Protein AF-A0A7S3MM94-F1 (afdb_monomer_lite)

InterPro domains:
  IPR012999 Pyridine nucleotide-disulphide oxidoreductase, class I, active site [PS00076] (136-146)
  IPR023753 FAD/NAD(P)-binding domain [PF07992] (102-317)
  IPR036188 FAD/NAD(P)-binding domain superfamily [G3DSA:3.50.50.60] (99-318)
  IPR036188 FAD/NAD(P)-binding domain superfamily [SSF51905] (101-317)

Organism: NCBI:txid182087

Sequence (318 aa):
MVEERKNSAEELAEAYLCEKDGRDHGHTEPGTSWTSLLAELGPKGGIDGKDLAAEIGDRSGLVTNNEPEHLPSVMFDEHNCELFDNVHPMQWVDPANDQGKYDMLVIGGGAGGLVTAAGSVGVGARVAIIERNFLGGDCLNNGCVPSKAFLKCANVVNAARTADQYGIEIEGEIKVNFKTIMERMRKIRAQISENDSAKRFSTTLGIDVFMGNAKFSARNTVEVNGKTLTFNKACIATGGRPNVPELEGINTVPYHTSDNIWNLVTQPKKIAVIGSGPIGAELGQAFQRLGTEVTFVCRGPNFLPREDRDAAELLTEQ

Foldseek 3Di:
DDDPPPPAVLVVVVCLQVPPPPDPPDDPDPDDALLVVCVVCDVVNPQALDQVCVVNDQVCPVDDPWADSDPQRDGRHNLSSLLCCFWPTSDDDFDDQPPAAWAEEEEAQAPVRVCVQLVCLVVPTAYAYEHADTHNPCCLQQDVQLLVLLLVVLVVLLCVVCVVVVVDDDPDDDADDVLVSLVSSSNRSSVCSNVRGPCCVCVVSVYRYHHTDWDDPDPQWIDGPNDIHGYNYYDYPHDDDDDDDPDPCPVVDDDDDSRNPSSDNDQAQEDEQEELAPVSVSVQSSSVSNNHHYHYDYDDQWHNVVDDPVVRVVSSVD

Secondary structure (DSSP, 8-state):
--------HHHHHHHHHHTTSS-------TT--HHHHHHHHHHHHT-TTEEHHHHH---TT---TTS-SS----EESHHHHHHHHHHS-TT--PPPS-S--EEEEEE--BHHHHHHHHHHHHTT--EEEEESS-TBHHHHHTSHHHHHHHHHHHHHHHHHHT-GGGT----S-----HHHHHHHHHHHHHHHHGGG-HHIIIIIT--EEEES--EEEETTEEEETTEEEEEEEEEE-----------TTGGGS----TTTGGG--S--SEEEEE--SHHHHHHHHHHHHHT-EEEEE-SSSSSSTTS-HHHHHHHHT-

pLDDT: mean 82.12, std 21.6, range [25.11, 98.81]

Radius of gyration: 22.41 Å; chains: 1; bounding box: 55×65×67 Å

Structure (mmCIF, N/CA/C/O backbone):
data_AF-A0A7S3MM94-F1
#
_entry.id   AF-A0A7S3MM94-F1
#
loop_
_atom_site.group_PDB
_atom_site.id
_atom_site.type_symbol
_atom_site.label_atom_id
_atom_site.label_alt_id
_atom_site.label_comp_id
_atom_site.label_asym_id
_atom_site.label_entity_id
_atom_site.label_seq_id
_atom_site.pdbx_PDB_ins_code
_atom_site.Cartn_x
_atom_site.Cartn_y
_atom_site.Cartn_z
_atom_site.occupancy
_atom_site.B_iso_or_equiv
_atom_site.auth_seq_id
_atom_site.auth_comp_id
_atom_site.auth_asym_id
_atom_site.auth_atom_id
_atom_site.pdbx_PDB_model_num
ATOM 1 N N . MET A 1 1 ? 8.041 47.567 9.289 1.00 32.47 1 MET A N 1
ATOM 2 C CA . MET A 1 1 ? 7.474 46.554 8.382 1.00 32.47 1 MET A CA 1
ATOM 3 C C . MET A 1 1 ? 8.542 45.500 8.221 1.00 32.47 1 MET A C 1
ATOM 5 O O . MET A 1 1 ? 9.508 45.733 7.512 1.00 32.47 1 MET A O 1
ATOM 9 N N . VAL A 1 2 ? 8.463 44.456 9.041 1.00 25.11 2 VAL A N 1
ATOM 10 C CA . VAL A 1 2 ? 9.364 43.309 8.946 1.00 25.11 2 VAL A CA 1
ATOM 11 C C . VAL A 1 2 ? 8.762 42.424 7.872 1.00 25.11 2 VAL A C 1
ATOM 13 O O . VAL A 1 2 ? 7.618 42.001 7.991 1.00 25.11 2 VAL A O 1
ATOM 16 N N . GLU A 1 3 ? 9.501 42.269 6.789 1.00 27.64 3 GLU A N 1
ATOM 17 C CA . GLU A 1 3 ? 9.204 41.354 5.699 1.00 27.64 3 GLU A CA 1
ATOM 18 C C . GLU A 1 3 ? 9.306 39.937 6.281 1.00 27.64 3 GLU A C 1
ATOM 20 O O . GLU A 1 3 ? 10.395 39.479 6.638 1.00 27.64 3 GLU A O 1
ATOM 25 N N . GLU A 1 4 ? 8.159 39.290 6.505 1.00 31.92 4 GLU A N 1
ATOM 26 C CA . GLU A 1 4 ? 8.100 37.881 6.887 1.00 31.92 4 GLU A CA 1
ATOM 27 C C . GLU A 1 4 ? 8.716 37.071 5.747 1.00 31.92 4 GLU A C 1
ATOM 29 O O . GLU A 1 4 ? 8.105 36.865 4.699 1.00 31.92 4 GLU A O 1
ATOM 34 N N . ARG A 1 5 ? 9.967 36.643 5.938 1.00 33.16 5 ARG A N 1
ATOM 35 C CA . ARG A 1 5 ? 10.573 35.613 5.100 1.00 33.16 5 ARG A CA 1
ATOM 36 C C . ARG A 1 5 ? 9.725 34.356 5.248 1.00 33.16 5 ARG A C 1
ATOM 38 O O . ARG A 1 5 ? 9.786 33.696 6.285 1.00 33.16 5 ARG A O 1
ATOM 45 N N . LYS A 1 6 ? 8.951 34.039 4.211 1.00 35.47 6 LYS A N 1
ATOM 46 C CA . LYS A 1 6 ? 8.492 32.676 3.981 1.00 35.47 6 LYS A CA 1
ATOM 47 C C . LYS A 1 6 ? 9.735 31.793 3.897 1.00 35.47 6 LYS A C 1
ATOM 49 O O . LYS A 1 6 ? 10.665 32.064 3.149 1.00 35.47 6 LYS A O 1
ATOM 54 N N . ASN A 1 7 ? 9.784 30.868 4.835 1.00 39.09 7 ASN A N 1
ATOM 55 C CA . ASN A 1 7 ? 10.787 29.828 5.014 1.00 39.09 7 ASN A CA 1
ATOM 56 C C . ASN A 1 7 ? 10.001 28.555 5.393 1.00 39.09 7 ASN A C 1
ATOM 58 O O . ASN A 1 7 ? 10.407 27.796 6.274 1.00 39.09 7 ASN A O 1
ATOM 62 N N . SER A 1 8 ? 8.775 28.420 4.865 1.00 47.97 8 SER A N 1
ATOM 63 C CA . SER A 1 8 ? 7.857 27.367 5.276 1.00 47.97 8 SER A CA 1
ATOM 64 C C . SER A 1 8 ? 8.260 26.082 4.576 1.00 47.97 8 SER A C 1
ATOM 66 O O . SER A 1 8 ? 8.604 26.066 3.399 1.00 47.97 8 SER A O 1
ATOM 68 N N . ALA A 1 9 ? 8.214 24.980 5.313 1.00 41.38 9 ALA A N 1
ATOM 69 C CA . ALA A 1 9 ? 8.436 23.649 4.772 1.00 41.38 9 ALA A CA 1
ATOM 70 C C . ALA A 1 9 ? 7.491 23.309 3.598 1.00 41.38 9 ALA A C 1
ATOM 72 O O . ALA A 1 9 ? 7.790 22.405 2.830 1.00 41.38 9 ALA A O 1
ATOM 73 N N . GLU A 1 10 ? 6.405 24.070 3.427 1.00 40.81 10 GLU A N 1
ATOM 74 C CA . GLU A 1 10 ? 5.550 24.083 2.238 1.00 40.81 10 GLU A CA 1
ATOM 75 C C . GLU A 1 10 ? 6.313 24.494 0.975 1.00 40.81 10 GLU A C 1
ATOM 77 O O . GLU A 1 10 ? 6.154 23.819 -0.022 1.00 40.81 10 GLU A O 1
ATOM 82 N N . GLU A 1 11 ? 7.184 25.511 0.994 1.00 45.72 11 GLU A N 1
ATOM 83 C CA . GLU A 1 11 ? 7.968 25.911 -0.190 1.00 45.72 11 GLU A CA 1
ATOM 84 C C . GLU A 1 11 ? 9.034 24.866 -0.553 1.00 45.72 11 GLU A C 1
ATOM 86 O O . GLU A 1 11 ? 9.347 24.704 -1.726 1.00 45.72 11 GLU A O 1
ATOM 91 N N . LEU A 1 12 ? 9.572 24.125 0.424 1.00 46.56 12 LEU A N 1
ATOM 92 C CA . LEU A 1 12 ? 10.537 23.040 0.183 1.00 46.56 12 LEU A CA 1
ATOM 93 C C . LEU A 1 12 ? 9.852 21.734 -0.238 1.00 46.56 12 LEU A C 1
ATOM 95 O O . LEU A 1 12 ? 10.357 21.049 -1.122 1.00 46.56 12 LEU A O 1
ATOM 99 N N . ALA A 1 13 ? 8.690 21.412 0.338 1.00 45.53 13 ALA A N 1
ATOM 100 C CA . ALA A 1 13 ? 7.839 20.325 -0.135 1.00 45.53 13 ALA A CA 1
ATOM 101 C C . ALA A 1 13 ? 7.282 20.641 -1.533 1.00 45.53 13 ALA A C 1
ATOM 103 O O . ALA A 1 13 ? 7.301 19.782 -2.403 1.00 45.53 13 ALA A O 1
ATOM 104 N N . GLU A 1 14 ? 6.863 21.881 -1.796 1.00 44.44 14 GLU A N 1
ATOM 105 C CA . GLU A 1 14 ? 6.450 22.345 -3.122 1.00 44.44 14 GLU A CA 1
ATOM 106 C C . GLU A 1 14 ? 7.610 22.365 -4.111 1.00 44.44 14 GLU A C 1
ATOM 108 O O . GLU A 1 14 ? 7.416 21.915 -5.228 1.00 44.44 14 GLU A O 1
ATOM 113 N N . ALA A 1 15 ? 8.805 22.840 -3.744 1.00 42.81 15 ALA A N 1
ATOM 114 C CA . ALA A 1 15 ? 9.975 22.807 -4.624 1.00 42.81 15 ALA A CA 1
ATOM 115 C C . ALA A 1 15 ? 10.372 21.366 -4.972 1.00 42.81 15 ALA A C 1
ATOM 117 O O . ALA A 1 15 ? 10.616 21.070 -6.137 1.00 42.81 15 ALA A O 1
ATOM 118 N N . TYR A 1 16 ? 10.329 20.456 -3.995 1.00 45.91 16 TYR A N 1
ATOM 119 C CA . TYR A 1 16 ? 10.560 19.027 -4.206 1.00 45.91 16 TYR A CA 1
ATOM 120 C C . TYR A 1 16 ? 9.517 18.384 -5.144 1.00 45.91 16 TYR A C 1
ATOM 122 O O . TYR A 1 16 ? 9.858 17.513 -5.938 1.00 45.91 16 TYR A O 1
ATOM 130 N N . LEU A 1 17 ? 8.260 18.835 -5.093 1.00 42.31 17 LEU A N 1
ATOM 131 C CA . LEU A 1 17 ? 7.164 18.339 -5.939 1.00 42.31 17 LEU A CA 1
ATOM 132 C C . LEU A 1 17 ? 7.028 19.090 -7.284 1.00 42.31 17 LEU A C 1
ATOM 134 O O . LEU A 1 17 ? 6.403 18.597 -8.210 1.00 42.31 17 LEU A O 1
ATOM 138 N N . CYS A 1 18 ? 7.611 20.282 -7.438 1.00 36.22 18 CYS A N 1
ATOM 139 C CA . CYS A 1 18 ? 7.539 21.089 -8.668 1.00 36.22 18 CYS A CA 1
ATOM 140 C C . CYS A 1 18 ? 8.827 21.080 -9.507 1.00 36.22 18 CYS A C 1
ATOM 142 O O . CYS A 1 18 ? 8.840 21.673 -10.591 1.00 36.22 18 CYS A O 1
ATOM 144 N N . GLU A 1 19 ? 9.921 20.457 -9.065 1.00 38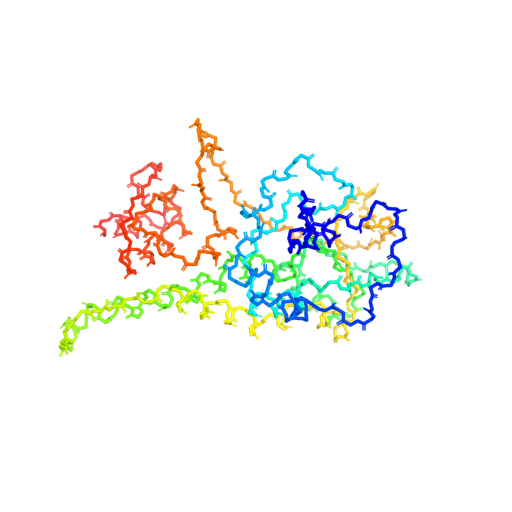.28 19 GLU A N 1
ATOM 145 C CA . GLU A 1 19 ? 11.196 20.473 -9.793 1.00 38.28 19 GLU A CA 1
ATOM 146 C C . GLU A 1 19 ? 11.193 19.577 -11.046 1.00 38.28 19 GLU A C 1
ATOM 148 O O . GLU A 1 19 ? 11.876 18.563 -11.117 1.00 38.28 19 GLU A O 1
ATOM 153 N N . LYS A 1 20 ? 10.478 20.011 -12.094 1.00 41.06 20 LYS A N 1
ATOM 154 C CA . LYS A 1 20 ? 10.903 19.905 -13.506 1.00 41.06 20 LYS A CA 1
ATOM 155 C C . LYS A 1 20 ? 10.315 21.007 -14.394 1.00 41.06 20 LYS A C 1
ATOM 157 O O . LYS A 1 20 ? 9.992 20.765 -15.552 1.00 41.06 20 LYS A O 1
ATOM 162 N N . ASP A 1 21 ? 10.303 22.248 -13.914 1.00 33.97 21 ASP A N 1
ATOM 163 C CA . ASP A 1 21 ? 10.112 23.427 -14.772 1.00 33.97 21 ASP A CA 1
ATOM 164 C C . ASP A 1 21 ? 11.446 24.148 -15.040 1.00 33.97 21 ASP A C 1
ATOM 166 O O . ASP A 1 21 ? 11.640 25.319 -14.723 1.00 33.97 21 ASP A O 1
ATOM 170 N N . GLY A 1 22 ? 12.400 23.407 -15.620 1.00 36.16 22 GLY A N 1
ATOM 171 C CA . GLY A 1 22 ? 13.493 23.940 -16.449 1.00 36.16 22 GLY A CA 1
ATOM 172 C C . GLY A 1 22 ? 14.383 25.056 -15.882 1.00 36.16 22 GLY A C 1
ATOM 173 O O . GLY A 1 22 ? 15.076 25.707 -16.664 1.00 36.16 22 GLY A O 1
ATOM 174 N N . ARG A 1 23 ? 14.394 25.303 -14.570 1.00 30.91 23 ARG A N 1
ATOM 175 C CA . ARG A 1 23 ? 15.285 26.272 -13.927 1.00 30.91 23 ARG A CA 1
ATOM 176 C C . ARG A 1 23 ? 16.287 25.538 -13.053 1.00 30.91 23 ARG A C 1
ATOM 178 O O . ARG A 1 23 ? 15.945 24.992 -12.016 1.00 30.91 23 ARG A O 1
ATOM 185 N N . ASP A 1 24 ? 17.523 25.542 -13.536 1.00 36.19 24 ASP A N 1
ATOM 186 C CA . ASP A 1 24 ? 18.725 25.147 -12.813 1.00 36.19 24 ASP A CA 1
ATOM 187 C C . ASP A 1 24 ? 18.894 26.066 -11.592 1.00 36.19 24 ASP A C 1
ATOM 189 O O . ASP A 1 24 ? 19.352 27.210 -11.695 1.00 36.19 24 ASP A O 1
ATOM 193 N N . HIS A 1 25 ? 18.438 25.588 -10.438 1.00 32.94 25 HIS A N 1
ATOM 194 C CA . HIS A 1 25 ? 18.833 26.109 -9.141 1.00 32.94 25 HIS A CA 1
ATOM 195 C C . HIS A 1 25 ? 19.852 25.127 -8.577 1.00 32.94 25 HIS A C 1
ATOM 197 O O . HIS A 1 25 ? 19.539 23.989 -8.249 1.00 32.94 25 HIS A O 1
ATOM 203 N N . GLY A 1 26 ? 21.112 25.560 -8.599 1.00 30.66 26 GLY A N 1
ATOM 204 C CA . GLY A 1 26 ? 22.257 24.681 -8.458 1.00 30.66 26 GLY A CA 1
ATOM 205 C C . GLY A 1 26 ? 22.249 23.833 -7.188 1.00 30.66 26 GLY A C 1
ATOM 206 O O . GLY A 1 26 ? 21.946 24.308 -6.100 1.00 30.66 26 GLY A O 1
ATOM 207 N N . HIS A 1 27 ? 22.707 22.598 -7.371 1.00 32.56 27 HIS A N 1
ATOM 208 C CA . HIS A 1 27 ? 23.249 21.712 -6.345 1.00 32.56 27 HIS A CA 1
ATOM 209 C C . HIS A 1 27 ? 22.332 21.426 -5.144 1.00 32.56 27 HIS A C 1
ATOM 211 O O . HIS A 1 27 ? 22.608 21.855 -4.026 1.00 32.56 27 HIS A O 1
ATOM 217 N N . THR A 1 28 ? 21.337 20.554 -5.326 1.00 37.09 28 THR A N 1
ATOM 218 C CA . THR A 1 28 ? 20.964 19.636 -4.239 1.00 37.09 28 THR A CA 1
ATOM 219 C C . THR A 1 28 ? 22.147 18.693 -4.003 1.00 37.09 28 THR A C 1
ATOM 221 O O . THR A 1 28 ? 22.576 17.993 -4.927 1.00 37.09 28 THR A O 1
ATOM 224 N N . GLU A 1 29 ? 22.738 18.727 -2.809 1.00 36.41 29 GLU A N 1
ATOM 225 C CA . GLU A 1 29 ? 23.906 17.910 -2.470 1.00 36.41 29 GLU A CA 1
ATOM 226 C C . GLU A 1 29 ? 23.643 16.401 -2.694 1.00 36.41 29 GLU A C 1
ATOM 228 O O . GLU A 1 29 ? 22.513 15.925 -2.535 1.00 36.41 29 GLU A O 1
ATOM 233 N N . PRO A 1 30 ? 24.666 15.607 -3.061 1.00 33.34 30 PRO A N 1
ATOM 234 C CA . PRO A 1 30 ? 24.536 14.155 -3.145 1.00 33.34 30 PRO A CA 1
ATOM 235 C C . PRO A 1 30 ? 24.253 13.575 -1.750 1.00 33.34 30 PRO A C 1
ATOM 237 O O . PRO A 1 30 ? 25.123 13.637 -0.882 1.00 33.34 30 PRO A O 1
ATOM 240 N N . GLY A 1 31 ? 23.067 12.990 -1.533 1.00 48.25 31 GLY A N 1
ATOM 241 C CA . GLY A 1 31 ? 22.730 12.315 -0.270 1.00 48.25 31 GLY A CA 1
ATOM 242 C C . GLY A 1 31 ? 21.355 12.594 0.346 1.00 48.25 31 GLY A C 1
ATOM 243 O O . GLY A 1 31 ? 21.132 12.145 1.468 1.00 48.25 31 GLY A O 1
ATOM 244 N N . THR A 1 32 ? 20.433 13.288 -0.329 1.00 68.56 32 THR A N 1
ATOM 245 C CA . THR A 1 32 ? 19.096 13.539 0.233 1.00 68.56 32 THR A CA 1
ATOM 246 C C . THR A 1 32 ? 18.169 12.326 0.083 1.00 68.56 32 THR A C 1
ATOM 248 O O . THR A 1 32 ? 17.811 11.917 -1.021 1.00 68.56 32 THR A O 1
ATOM 251 N N . SER A 1 33 ? 17.802 11.729 1.216 1.00 77.94 33 SER A N 1
ATOM 252 C CA . SER A 1 33 ? 16.753 10.718 1.364 1.00 77.94 33 SER A CA 1
ATOM 253 C C . SER A 1 33 ? 15.529 11.356 2.032 1.00 77.94 33 SER A C 1
ATOM 255 O O . SER A 1 33 ? 15.627 12.427 2.634 1.00 77.94 33 SER A O 1
ATOM 257 N N . TRP A 1 34 ? 14.369 10.707 1.981 1.00 80.25 34 TRP A N 1
ATOM 258 C CA . TRP A 1 34 ? 13.183 11.151 2.712 1.00 80.25 34 TRP A CA 1
ATOM 259 C C . TRP A 1 34 ? 13.468 11.263 4.211 1.00 80.25 34 TRP A C 1
ATOM 261 O O . TRP A 1 34 ? 13.083 12.238 4.855 1.00 80.25 34 TRP A O 1
ATOM 271 N N . THR A 1 35 ? 14.207 10.296 4.757 1.00 79.31 35 THR A N 1
ATOM 272 C CA . THR A 1 35 ? 14.633 10.299 6.161 1.00 79.31 35 THR A CA 1
ATOM 273 C C . THR A 1 35 ? 15.574 11.464 6.473 1.00 79.31 35 THR A C 1
ATOM 275 O O . THR A 1 35 ? 15.426 12.101 7.518 1.00 79.31 35 THR A O 1
ATOM 278 N N . SER A 1 36 ? 16.525 11.785 5.584 1.00 76.75 36 SER A N 1
ATOM 279 C CA . SER A 1 36 ? 17.408 12.938 5.799 1.00 76.75 36 SER A CA 1
ATOM 280 C C . SER A 1 36 ? 16.644 14.260 5.693 1.00 76.75 36 SER A C 1
ATOM 282 O O . SER A 1 36 ? 16.867 15.145 6.515 1.00 76.75 36 SER A O 1
ATOM 284 N N . LEU A 1 37 ? 15.683 14.368 4.766 1.00 72.38 37 LEU A N 1
ATOM 285 C CA . LEU A 1 37 ? 14.813 15.538 4.641 1.00 72.38 37 LEU A CA 1
ATOM 286 C C . LEU A 1 37 ? 13.979 15.754 5.912 1.00 72.38 37 LEU A C 1
ATOM 288 O O . LEU A 1 37 ? 13.909 16.871 6.425 1.00 72.38 37 LEU A O 1
ATOM 292 N N . LEU A 1 38 ? 13.379 14.693 6.466 1.00 73.06 38 LEU A N 1
ATOM 293 C CA . LEU A 1 38 ? 12.666 14.776 7.743 1.00 73.06 38 LEU A CA 1
ATOM 294 C C . LEU A 1 38 ? 13.583 15.233 8.878 1.00 73.06 38 LEU A C 1
ATOM 296 O O . LEU A 1 38 ? 13.169 16.057 9.691 1.00 73.06 38 LEU A O 1
ATOM 300 N N . ALA A 1 39 ? 14.819 14.735 8.937 1.00 74.50 39 ALA A N 1
ATOM 301 C CA . ALA A 1 39 ? 15.778 15.134 9.963 1.00 74.50 39 ALA A CA 1
ATOM 302 C C . ALA A 1 39 ? 16.181 16.618 9.853 1.00 74.50 39 ALA A C 1
ATOM 304 O O . ALA A 1 39 ? 16.324 17.289 10.878 1.00 74.50 39 ALA A O 1
ATOM 305 N N . GLU A 1 40 ? 16.335 17.136 8.632 1.00 69.31 40 GLU A N 1
ATOM 306 C CA . GLU A 1 40 ? 16.652 18.544 8.366 1.00 69.31 40 GLU A CA 1
ATOM 307 C C . GLU A 1 40 ? 15.491 19.478 8.710 1.00 69.31 40 GLU A C 1
ATOM 309 O O . GLU A 1 40 ? 15.677 20.494 9.388 1.00 69.31 40 GLU A O 1
ATOM 314 N N . LEU A 1 41 ? 14.284 19.124 8.267 1.00 63.94 41 LEU A N 1
ATOM 315 C CA . LEU A 1 41 ? 13.091 19.933 8.486 1.00 63.94 41 LEU A CA 1
ATOM 316 C C . LEU A 1 41 ? 12.640 19.854 9.950 1.00 63.94 41 LEU A C 1
ATOM 318 O O . LEU A 1 41 ? 12.315 20.881 10.550 1.00 63.94 41 LEU A O 1
ATOM 322 N N . GLY A 1 42 ? 12.716 18.670 10.560 1.00 56.00 42 GLY A N 1
ATOM 323 C CA . GLY A 1 42 ? 12.529 18.411 11.986 1.00 56.00 42 GLY A CA 1
ATOM 324 C C . GLY A 1 42 ? 11.314 19.104 12.633 1.00 56.00 42 GLY A C 1
ATOM 325 O O . GLY A 1 42 ? 10.370 19.539 11.966 1.00 56.00 42 GLY A O 1
ATOM 326 N N . PRO A 1 43 ? 11.340 19.297 13.967 1.00 51.56 43 PRO A N 1
ATOM 327 C CA . PRO A 1 43 ? 10.336 20.094 14.679 1.00 51.56 43 PRO A CA 1
ATOM 328 C C . PRO A 1 43 ? 10.367 21.583 14.305 1.00 51.56 43 PRO A C 1
ATOM 330 O O . PRO A 1 43 ? 9.398 22.297 14.542 1.00 51.56 43 PRO A O 1
ATOM 333 N N . LYS A 1 44 ? 11.488 22.071 13.749 1.00 43.53 44 LYS A N 1
ATOM 334 C CA . LYS A 1 44 ? 11.701 23.487 13.406 1.00 43.53 44 LYS A CA 1
ATOM 335 C C . LYS A 1 44 ? 10.882 23.926 12.190 1.00 43.53 44 LYS A C 1
ATOM 337 O O . LYS A 1 44 ? 10.430 25.064 12.166 1.00 43.53 44 LYS A O 1
ATOM 342 N N . GLY A 1 45 ? 10.681 23.033 11.223 1.00 50.31 45 GLY A N 1
ATOM 343 C CA . GLY A 1 45 ? 9.765 23.207 10.094 1.00 50.31 45 GLY A CA 1
ATOM 344 C C . GLY A 1 45 ? 8.330 22.786 10.415 1.00 50.31 45 GLY A C 1
ATOM 345 O O . GLY A 1 45 ? 7.416 23.097 9.659 1.00 50.31 45 GLY A O 1
ATOM 346 N N . GLY A 1 46 ? 8.124 22.100 11.546 1.00 58.81 46 GLY A N 1
ATOM 347 C CA . GLY A 1 46 ? 6.808 21.715 12.046 1.00 58.81 46 GLY A CA 1
ATOM 348 C C . GLY A 1 46 ? 6.094 20.661 11.205 1.00 58.81 46 GLY A C 1
ATOM 349 O O . GLY A 1 46 ? 4.880 20.584 11.305 1.00 58.81 46 GLY A O 1
ATOM 350 N N . ILE A 1 47 ? 6.796 19.882 10.375 1.00 59.62 47 ILE A N 1
ATOM 351 C CA . ILE A 1 47 ? 6.169 18.930 9.437 1.00 59.62 47 ILE A CA 1
ATOM 352 C C . ILE A 1 47 ? 6.037 17.495 9.943 1.00 59.62 47 ILE A C 1
ATOM 354 O O . ILE A 1 47 ? 5.286 16.715 9.365 1.00 59.62 47 ILE A O 1
ATOM 358 N N . ASP A 1 48 ? 6.746 17.136 11.011 1.00 65.44 48 ASP A N 1
ATOM 359 C CA . ASP A 1 48 ? 6.671 15.791 11.578 1.00 65.44 48 ASP A CA 1
ATOM 360 C C . ASP A 1 48 ? 5.257 15.498 12.116 1.00 65.44 48 ASP A C 1
ATOM 362 O O . ASP A 1 48 ? 4.688 16.262 12.901 1.00 65.44 48 ASP A O 1
ATOM 366 N N . GLY A 1 49 ? 4.675 14.393 11.659 1.00 63.69 49 GLY A N 1
ATOM 367 C CA . GLY A 1 49 ? 3.306 13.971 11.933 1.00 63.69 49 GLY A CA 1
ATOM 368 C C . GLY A 1 49 ? 2.226 14.693 11.120 1.00 63.69 49 GLY A C 1
ATOM 369 O O . GLY A 1 49 ? 1.042 14.477 11.395 1.00 63.69 49 GLY A O 1
ATOM 370 N N . LYS A 1 50 ? 2.591 15.534 10.144 1.00 63.78 50 LYS A N 1
ATOM 371 C CA . LYS A 1 50 ? 1.628 16.239 9.290 1.00 63.78 50 LYS A CA 1
ATOM 372 C C . LYS A 1 50 ? 1.270 15.446 8.040 1.00 63.78 50 LYS A C 1
ATOM 374 O O . LYS A 1 50 ? 2.130 14.823 7.427 1.00 63.78 50 LYS A O 1
ATOM 379 N N . ASP A 1 51 ? 0.001 15.499 7.643 1.00 63.00 51 ASP A N 1
ATOM 380 C CA . ASP A 1 51 ? -0.428 15.051 6.316 1.00 63.00 51 ASP A CA 1
ATOM 381 C C . ASP A 1 51 ? -0.180 16.181 5.317 1.00 63.00 51 ASP A C 1
ATOM 383 O O . ASP A 1 51 ? -0.944 17.145 5.256 1.00 63.00 51 ASP A O 1
ATOM 387 N N . LEU A 1 52 ? 0.907 16.072 4.553 1.00 55.94 52 LEU A N 1
ATOM 388 C CA . LEU A 1 52 ? 1.300 17.114 3.607 1.00 55.94 52 LEU A CA 1
ATOM 389 C C . LEU A 1 52 ? 0.252 17.301 2.504 1.00 55.94 52 LEU A C 1
ATOM 391 O O . LEU A 1 52 ? 0.073 18.417 2.033 1.00 55.94 52 LEU A O 1
ATOM 395 N N . ALA A 1 53 ? -0.518 16.267 2.143 1.00 48.81 53 ALA A N 1
ATOM 396 C CA . ALA A 1 53 ? -1.603 16.432 1.174 1.00 48.81 53 ALA A CA 1
ATOM 397 C C . ALA A 1 53 ? -2.746 17.301 1.725 1.00 48.81 53 ALA A C 1
ATOM 399 O O . ALA A 1 53 ? -3.380 18.041 0.975 1.00 48.81 53 ALA A O 1
ATOM 400 N N . ALA A 1 54 ? -2.988 17.257 3.039 1.00 47.69 54 ALA A N 1
ATOM 401 C CA . ALA A 1 54 ? -3.966 18.123 3.690 1.00 47.69 54 ALA A CA 1
ATOM 402 C C . ALA A 1 54 ? -3.479 19.581 3.804 1.00 47.69 54 ALA A C 1
ATOM 404 O O . ALA A 1 54 ? -4.309 20.489 3.796 1.00 47.69 54 ALA A O 1
ATOM 405 N N . GLU A 1 55 ? -2.163 19.814 3.886 1.00 46.00 55 GLU A N 1
ATOM 406 C CA . GLU A 1 55 ? -1.578 21.167 3.898 1.00 46.00 55 GLU A CA 1
ATOM 407 C C . GLU A 1 55 ? -1.474 21.779 2.495 1.00 46.00 55 GLU A C 1
ATOM 409 O O . GLU A 1 55 ? -1.714 22.969 2.316 1.00 46.00 55 GLU A O 1
ATOM 414 N N . ILE A 1 56 ? -1.161 20.957 1.490 1.00 38.44 56 ILE A N 1
ATOM 415 C CA . ILE A 1 56 ? -0.886 21.382 0.108 1.00 38.44 56 ILE A CA 1
ATOM 416 C C . ILE A 1 56 ? -2.176 21.491 -0.744 1.00 38.44 56 ILE A C 1
ATOM 418 O O . ILE A 1 56 ? -2.176 22.164 -1.782 1.00 38.44 56 ILE A O 1
ATOM 422 N N . GLY A 1 57 ? -3.290 20.897 -0.290 1.00 36.84 57 GLY A N 1
ATOM 423 C CA . GLY A 1 57 ? -4.612 20.950 -0.934 1.00 36.84 57 GLY A CA 1
ATOM 424 C C . GLY A 1 57 ? -4.784 20.012 -2.143 1.00 36.84 57 GLY A C 1
ATOM 425 O O . GLY A 1 57 ? -3.845 19.354 -2.584 1.00 36.84 57 GLY A O 1
ATOM 426 N N . ASP A 1 58 ? -6.006 19.942 -2.695 1.00 39.22 58 ASP A N 1
ATOM 427 C CA . ASP A 1 58 ? -6.307 19.199 -3.935 1.00 39.22 58 ASP A CA 1
ATOM 428 C C . ASP A 1 58 ? -5.641 19.881 -5.145 1.00 39.22 58 ASP A C 1
ATOM 430 O O . ASP A 1 58 ? -5.965 21.017 -5.497 1.00 39.22 58 ASP A O 1
ATOM 434 N N . ARG A 1 59 ? -4.697 19.173 -5.777 1.00 42.91 59 ARG A N 1
ATOM 435 C CA . ARG A 1 59 ? -3.913 19.631 -6.934 1.00 42.91 59 ARG A CA 1
ATOM 436 C C . ARG A 1 59 ? -4.244 18.905 -8.234 1.00 42.91 59 ARG A C 1
ATOM 438 O O . ARG A 1 59 ? -3.462 18.979 -9.176 1.00 42.91 59 ARG A O 1
ATOM 445 N N . SER A 1 60 ? -5.418 18.286 -8.348 1.00 36.25 60 SER A N 1
ATOM 446 C CA . SER A 1 60 ? -5.891 17.688 -9.610 1.00 36.25 60 SER A CA 1
ATOM 447 C C . SER A 1 60 ? -5.826 18.637 -10.830 1.00 36.25 60 SER A C 1
ATOM 449 O O . SER A 1 60 ? -5.832 18.173 -11.968 1.00 36.25 60 SER A O 1
ATOM 451 N N . GLY A 1 61 ? -5.713 19.959 -10.616 1.00 28.81 61 GLY A N 1
ATOM 452 C CA . GLY A 1 61 ? -5.507 20.987 -11.646 1.00 28.81 61 GLY A CA 1
ATOM 453 C C . GLY A 1 61 ? -4.062 21.463 -11.903 1.00 28.81 61 GLY A C 1
ATOM 454 O O . GLY A 1 61 ? -3.870 22.255 -12.822 1.00 28.81 61 GLY A O 1
ATOM 455 N N . LEU A 1 62 ? -3.049 21.016 -11.150 1.00 30.00 62 LEU A N 1
ATOM 456 C CA . LEU A 1 62 ? -1.628 21.382 -11.337 1.00 30.00 62 LEU A CA 1
ATOM 457 C C . LEU A 1 62 ? -0.858 20.322 -12.139 1.00 30.00 62 LEU A C 1
ATOM 459 O O . LEU A 1 62 ? 0.315 20.067 -11.890 1.00 30.00 62 LEU A O 1
ATOM 463 N N . VAL A 1 63 ? -1.529 19.718 -13.125 1.00 31.06 63 VAL A N 1
ATOM 464 C CA . VAL A 1 63 ? -0.960 18.729 -14.047 1.00 31.06 63 VAL A CA 1
ATOM 465 C C . VAL A 1 63 ? 0.159 19.376 -14.868 1.00 31.06 63 VAL A C 1
ATOM 467 O O . VAL A 1 63 ? -0.063 19.894 -15.963 1.00 31.06 63 VAL A O 1
ATOM 470 N N . THR A 1 64 ? 1.381 19.350 -14.347 1.00 30.73 64 THR A N 1
ATOM 471 C CA . THR A 1 64 ? 2.584 19.443 -15.166 1.00 30.73 64 THR A CA 1
ATOM 472 C C . THR A 1 64 ? 2.898 18.038 -15.674 1.00 30.73 64 THR A C 1
ATOM 474 O O . THR A 1 64 ? 2.600 17.023 -15.039 1.00 30.73 64 THR A O 1
ATOM 477 N N . ASN A 1 65 ? 3.402 17.958 -16.903 1.00 32.34 65 ASN A N 1
ATOM 478 C CA . ASN A 1 65 ? 3.660 16.688 -17.569 1.00 32.34 65 ASN A CA 1
ATOM 479 C C . ASN A 1 65 ? 4.603 15.827 -16.707 1.00 32.34 65 ASN A C 1
ATOM 481 O O . ASN A 1 65 ? 5.796 16.122 -16.662 1.00 32.34 65 ASN A O 1
ATOM 485 N N . ASN A 1 66 ? 4.066 14.747 -16.120 1.00 37.34 66 ASN A N 1
ATOM 486 C CA . ASN A 1 66 ? 4.738 13.625 -15.433 1.00 37.34 66 ASN A CA 1
ATOM 487 C C . ASN A 1 66 ? 4.604 13.507 -13.898 1.00 37.34 66 ASN A C 1
ATOM 489 O O . ASN A 1 66 ? 5.218 12.598 -13.345 1.00 37.34 66 ASN A O 1
ATOM 493 N N . GLU A 1 67 ? 3.763 14.287 -13.218 1.00 37.47 67 GLU A N 1
ATOM 494 C CA . GLU A 1 67 ? 3.393 13.988 -11.819 1.00 37.47 67 GLU A CA 1
ATOM 495 C C . GLU A 1 67 ? 2.364 12.833 -11.738 1.00 37.47 67 GLU A C 1
ATOM 497 O O . GLU A 1 67 ? 1.514 12.699 -12.630 1.00 37.47 67 GLU A O 1
ATOM 502 N N . PRO A 1 68 ? 2.377 11.983 -10.693 1.00 36.22 68 PRO A N 1
ATOM 503 C CA . PRO A 1 68 ? 1.213 11.163 -10.377 1.00 36.22 68 PRO A CA 1
ATOM 504 C C . PRO A 1 68 ? 0.015 12.082 -10.080 1.00 36.22 68 PRO A C 1
ATOM 506 O O . PRO A 1 68 ? 0.125 13.012 -9.291 1.00 36.22 68 PRO A O 1
ATOM 509 N N . GLU A 1 69 ? -1.147 11.812 -10.694 1.00 37.19 69 GLU A N 1
ATOM 510 C CA . GLU A 1 69 ? -2.391 12.614 -10.575 1.00 37.19 69 GLU A CA 1
ATOM 511 C C . GLU A 1 69 ? -2.851 12.874 -9.123 1.00 37.19 69 GLU A C 1
ATOM 513 O O . GLU A 1 69 ? -3.707 13.725 -8.878 1.00 37.19 69 GLU A O 1
ATOM 518 N N . HIS A 1 70 ? -2.280 12.161 -8.154 1.00 40.19 70 HIS A N 1
ATOM 519 C CA . HIS A 1 70 ? -2.400 12.423 -6.732 1.00 40.19 70 HIS A CA 1
ATOM 520 C C . HIS A 1 70 ? -1.007 12.387 -6.117 1.00 40.19 70 HIS A C 1
ATOM 522 O O . HIS A 1 70 ? -0.357 11.339 -6.149 1.00 40.19 70 HIS A O 1
ATOM 528 N N . LEU A 1 71 ? -0.599 13.480 -5.464 1.00 41.09 71 LEU A N 1
ATOM 529 C CA . LEU A 1 71 ? 0.289 13.339 -4.319 1.00 41.09 71 LEU A CA 1
ATOM 530 C C . LEU A 1 71 ? -0.390 12.318 -3.407 1.00 41.09 71 LEU A C 1
ATOM 532 O O . LEU A 1 71 ? -1.542 12.545 -3.011 1.00 41.09 71 LEU A O 1
ATOM 536 N N . PRO A 1 72 ? 0.231 11.164 -3.128 1.00 44.88 72 PRO A N 1
ATOM 537 C CA . PRO A 1 72 ? -0.348 10.266 -2.157 1.00 44.88 72 PRO A CA 1
ATOM 538 C C . PRO A 1 72 ? -0.543 11.076 -0.875 1.00 44.88 72 PRO A C 1
ATOM 540 O O . PRO A 1 72 ? 0.311 11.885 -0.513 1.00 44.88 72 PRO A O 1
ATOM 543 N N . SER A 1 73 ? -1.692 10.920 -0.216 1.00 52.59 73 SER A N 1
ATOM 544 C CA . SER A 1 73 ? -1.845 11.447 1.138 1.00 52.59 73 SER A CA 1
ATOM 545 C C . SER A 1 73 ? -0.709 10.830 1.945 1.00 52.59 73 SER A C 1
ATOM 547 O O . SER A 1 73 ? -0.616 9.607 2.079 1.00 52.59 73 SER A O 1
ATOM 549 N N . VAL A 1 74 ? 0.242 11.668 2.334 1.00 61.53 74 VAL A N 1
ATOM 550 C CA . VAL A 1 74 ? 1.506 11.251 2.917 1.00 61.53 74 VAL A CA 1
ATOM 551 C C . VAL A 1 74 ? 1.593 11.972 4.238 1.00 61.53 74 VAL A C 1
ATOM 553 O O . VAL A 1 74 ? 1.910 13.159 4.317 1.00 61.53 74 VAL A O 1
ATOM 556 N N . MET A 1 75 ? 1.297 11.222 5.293 1.00 71.81 75 MET A N 1
ATOM 557 C CA . MET A 1 75 ? 1.744 11.613 6.612 1.00 71.81 75 MET A CA 1
ATOM 558 C C . MET A 1 75 ? 3.271 11.560 6.630 1.00 71.81 75 MET A C 1
ATOM 560 O O . MET A 1 75 ? 3.859 10.508 6.380 1.00 71.81 75 MET A O 1
ATOM 564 N N . PHE A 1 76 ? 3.908 12.678 6.934 1.00 73.62 76 PHE A N 1
ATOM 565 C CA . PHE A 1 76 ? 5.351 12.750 7.039 1.00 73.62 76 PHE A CA 1
ATOM 566 C C . PHE A 1 76 ? 5.772 12.374 8.458 1.00 73.62 76 PHE A C 1
ATOM 568 O O . PHE A 1 76 ? 5.546 13.133 9.391 1.00 73.62 76 PHE A O 1
ATOM 575 N N . ASP A 1 77 ? 6.324 11.177 8.638 1.00 82.56 77 ASP A N 1
ATOM 576 C CA . ASP A 1 77 ? 6.943 10.742 9.892 1.00 82.56 77 ASP A CA 1
ATOM 577 C C . ASP A 1 77 ? 8.117 9.799 9.615 1.00 82.56 77 ASP A C 1
ATOM 579 O O . ASP A 1 77 ? 8.346 9.405 8.467 1.00 82.56 77 ASP A O 1
ATOM 583 N N . GLU A 1 78 ? 8.874 9.450 10.657 1.00 85.12 78 GLU A N 1
ATOM 584 C CA . GLU A 1 78 ? 10.096 8.646 10.520 1.00 85.12 78 GLU A CA 1
ATOM 585 C C . GLU A 1 78 ? 9.862 7.311 9.796 1.00 85.12 78 GLU A C 1
ATOM 587 O O . GLU A 1 78 ? 10.676 6.901 8.971 1.00 85.12 78 GLU A O 1
ATOM 592 N N . HIS A 1 79 ? 8.726 6.656 10.043 1.00 91.06 79 HIS A N 1
ATOM 593 C CA . HIS A 1 79 ? 8.422 5.347 9.471 1.00 91.06 79 HIS A CA 1
ATOM 594 C C . HIS A 1 79 ? 7.979 5.455 8.014 1.00 91.06 79 HIS A C 1
ATOM 596 O O . HIS A 1 79 ? 8.348 4.629 7.183 1.00 91.06 79 HIS A O 1
ATOM 602 N N . ASN A 1 80 ? 7.195 6.474 7.676 1.00 87.00 80 ASN A N 1
ATOM 603 C CA . ASN A 1 80 ? 6.829 6.719 6.289 1.00 87.00 80 ASN A CA 1
ATOM 604 C C . ASN A 1 80 ? 8.032 7.161 5.456 1.00 87.00 80 ASN A C 1
ATOM 606 O O . ASN A 1 80 ? 8.172 6.699 4.330 1.00 87.00 80 ASN A O 1
ATOM 610 N N . CYS A 1 81 ? 8.940 7.962 6.011 1.00 84.56 81 CYS A N 1
ATOM 611 C CA . CYS A 1 81 ? 10.176 8.324 5.321 1.00 84.56 81 CYS A CA 1
ATOM 612 C C . CYS A 1 81 ? 11.057 7.100 5.041 1.00 84.56 81 CYS A C 1
ATOM 614 O O . CYS A 1 81 ? 11.513 6.929 3.912 1.00 84.56 81 CYS A O 1
ATOM 616 N N . GLU A 1 82 ? 11.218 6.202 6.019 1.00 90.38 82 GLU A N 1
ATOM 617 C CA . GLU A 1 82 ? 11.918 4.924 5.826 1.00 90.38 82 GLU A CA 1
ATOM 618 C C . GLU A 1 82 ? 11.249 4.065 4.738 1.00 90.38 82 GLU A C 1
ATOM 620 O O . GLU A 1 82 ? 11.928 3.497 3.881 1.00 90.38 82 GLU A O 1
ATOM 625 N N . LEU A 1 83 ? 9.912 3.991 4.733 1.00 91.12 83 LEU A N 1
ATOM 626 C CA . LEU A 1 83 ? 9.158 3.323 3.672 1.00 91.12 83 LEU A CA 1
ATOM 627 C C . LEU A 1 83 ? 9.494 3.929 2.303 1.00 91.12 83 LEU A C 1
ATOM 629 O O . LEU A 1 83 ? 9.866 3.192 1.391 1.00 91.12 83 LEU A O 1
ATOM 633 N N . PHE A 1 84 ? 9.384 5.249 2.145 1.00 87.38 84 PHE A N 1
ATOM 634 C CA . PHE A 1 84 ? 9.592 5.914 0.857 1.00 87.38 84 PHE A CA 1
ATOM 635 C C . PHE A 1 84 ? 11.028 5.788 0.358 1.00 87.38 84 PHE A C 1
ATOM 637 O O . PHE A 1 84 ? 11.229 5.534 -0.828 1.00 87.38 84 PHE A O 1
ATOM 644 N N . ASP A 1 85 ? 12.015 5.846 1.253 1.00 86.06 85 ASP A N 1
ATOM 645 C CA . ASP A 1 85 ? 13.418 5.581 0.924 1.00 86.06 85 ASP A CA 1
ATOM 646 C C . ASP A 1 85 ? 13.630 4.195 0.297 1.00 86.06 85 ASP A C 1
ATOM 648 O O . ASP A 1 85 ? 14.554 4.010 -0.495 1.00 86.06 85 ASP A O 1
ATOM 652 N N . ASN A 1 86 ? 12.756 3.229 0.590 1.00 93.00 86 ASN A N 1
ATOM 653 C CA . ASN A 1 86 ? 12.784 1.910 -0.031 1.00 93.00 86 ASN A CA 1
ATOM 654 C C . ASN A 1 86 ? 11.979 1.844 -1.332 1.00 93.00 86 ASN A C 1
ATOM 656 O O . ASN A 1 86 ? 12.457 1.277 -2.320 1.00 93.00 86 ASN A O 1
ATOM 660 N N . VAL A 1 87 ? 10.749 2.362 -1.339 1.00 92.00 87 VAL A N 1
ATOM 661 C CA . VAL A 1 87 ? 9.763 2.043 -2.390 1.00 92.00 87 VAL A CA 1
ATOM 662 C C . VAL A 1 87 ? 9.573 3.135 -3.441 1.00 92.00 87 VAL A C 1
ATOM 664 O O . VAL A 1 87 ? 9.002 2.853 -4.494 1.00 92.00 87 VAL A O 1
ATOM 667 N N . HIS A 1 88 ? 10.056 4.350 -3.174 1.00 88.38 88 HIS A N 1
ATOM 668 C CA . HIS A 1 88 ? 10.127 5.465 -4.123 1.00 88.38 88 HIS A CA 1
ATOM 669 C C . HIS A 1 88 ? 11.204 6.471 -3.674 1.00 88.38 88 HIS A C 1
ATOM 671 O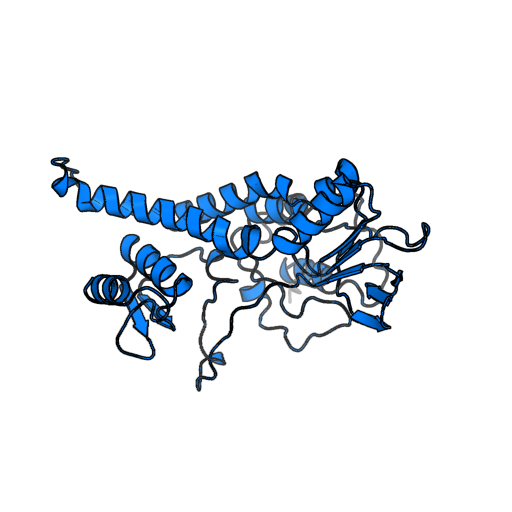 O . HIS A 1 88 ? 10.881 7.533 -3.132 1.00 88.38 88 HIS A O 1
ATOM 677 N N . PRO A 1 89 ? 12.497 6.126 -3.818 1.00 84.25 89 PRO A N 1
ATOM 678 C CA . PRO A 1 89 ? 13.587 6.967 -3.339 1.00 84.25 89 PRO A CA 1
ATOM 679 C C . PRO A 1 89 ? 13.587 8.330 -4.037 1.00 84.25 89 PRO A C 1
ATOM 681 O O . PRO A 1 89 ? 13.379 8.395 -5.246 1.00 84.25 89 PRO A O 1
ATOM 684 N N . MET A 1 90 ? 13.899 9.396 -3.294 1.00 73.94 90 MET A N 1
ATOM 685 C CA . MET A 1 90 ? 13.954 10.765 -3.833 1.00 73.94 90 MET A CA 1
ATOM 686 C C . MET A 1 90 ? 14.877 10.888 -5.050 1.00 73.94 90 MET A C 1
ATOM 688 O O . MET A 1 90 ? 14.538 11.498 -6.059 1.00 73.94 90 MET A O 1
ATOM 692 N N . GLN A 1 91 ? 16.061 10.284 -4.957 1.00 78.62 91 GLN A N 1
ATOM 693 C CA . GLN A 1 91 ? 17.069 10.304 -6.009 1.00 78.62 91 GLN A CA 1
ATOM 694 C C . GLN A 1 91 ? 17.071 8.967 -6.755 1.00 78.62 91 GLN A C 1
ATOM 696 O O . GLN A 1 91 ? 18.005 8.171 -6.632 1.00 78.62 91 GLN A O 1
ATOM 701 N N . TRP A 1 92 ? 16.009 8.689 -7.515 1.00 83.75 92 TRP A N 1
ATOM 702 C CA . TRP A 1 92 ? 15.991 7.539 -8.418 1.00 83.75 92 TRP A CA 1
ATOM 703 C C . TRP A 1 92 ? 16.516 7.911 -9.806 1.00 83.75 92 TRP A C 1
ATOM 705 O O . TRP A 1 92 ? 16.047 8.857 -10.439 1.00 83.75 92 TRP A O 1
ATOM 715 N N . VAL A 1 93 ? 17.483 7.140 -10.306 1.00 87.50 93 VAL A N 1
ATOM 716 C CA . VAL A 1 93 ? 18.009 7.299 -11.664 1.00 87.50 93 VAL A CA 1
ATOM 717 C C . VAL A 1 93 ? 17.512 6.145 -12.515 1.00 87.50 93 VAL A C 1
ATOM 719 O O . VAL A 1 93 ? 17.909 4.997 -12.314 1.00 87.50 93 VAL A O 1
ATOM 722 N N . ASP A 1 94 ? 16.668 6.466 -13.493 1.00 89.19 94 ASP A N 1
ATOM 723 C CA . ASP A 1 94 ? 16.185 5.480 -14.452 1.00 89.19 94 ASP A CA 1
ATOM 724 C C . ASP A 1 94 ? 17.349 4.784 -15.176 1.00 89.19 94 ASP A C 1
ATOM 726 O O . ASP A 1 94 ? 18.251 5.474 -15.678 1.00 89.19 94 ASP A O 1
ATOM 730 N N . PRO A 1 95 ? 17.279 3.452 -15.360 1.00 91.38 95 PRO A N 1
ATOM 731 C CA . PRO A 1 95 ? 18.264 2.695 -16.118 1.00 91.38 95 PRO A CA 1
ATOM 732 C C . PRO A 1 95 ? 18.528 3.287 -17.506 1.00 91.38 95 PRO A C 1
ATOM 734 O O . PRO A 1 95 ? 17.652 3.891 -18.149 1.00 91.38 95 PRO A O 1
ATOM 737 N N . ALA A 1 96 ? 19.754 3.106 -17.996 1.00 86.25 96 ALA A N 1
ATOM 738 C CA . ALA A 1 96 ? 20.067 3.379 -19.391 1.00 86.25 96 ALA A CA 1
ATOM 739 C C . ALA A 1 96 ? 19.262 2.430 -20.298 1.00 86.25 96 ALA A C 1
ATOM 741 O O . ALA A 1 96 ? 19.034 1.271 -19.970 1.00 86.25 96 ALA A O 1
ATOM 742 N N . ASN A 1 97 ? 18.810 2.932 -21.449 1.00 76.31 97 ASN A N 1
ATOM 743 C CA . ASN A 1 97 ? 18.079 2.133 -22.437 1.00 76.31 97 ASN A CA 1
ATOM 744 C C . ASN A 1 97 ? 19.019 1.678 -23.565 1.00 76.31 97 ASN A C 1
ATOM 746 O O . ASN A 1 97 ? 18.774 1.935 -24.742 1.00 76.31 97 ASN A O 1
ATOM 750 N N . ASP A 1 98 ? 20.152 1.089 -23.197 1.00 72.69 98 ASP A N 1
ATOM 751 C CA . ASP A 1 98 ? 21.267 0.773 -24.095 1.00 72.69 98 ASP A CA 1
ATOM 752 C C . ASP A 1 98 ? 21.383 -0.724 -24.429 1.00 72.69 98 ASP A C 1
ATOM 754 O O . ASP A 1 98 ? 21.922 -1.078 -25.476 1.00 72.69 98 ASP A O 1
ATOM 758 N N . GLN A 1 99 ? 20.815 -1.616 -23.613 1.00 72.31 99 GLN A N 1
ATOM 759 C CA . GLN A 1 99 ? 20.974 -3.073 -23.779 1.00 72.31 99 GLN A CA 1
ATOM 760 C C . GLN A 1 99 ? 19.909 -3.740 -24.680 1.00 72.31 99 GLN A C 1
ATOM 762 O O . GLN A 1 99 ? 19.786 -4.965 -24.720 1.00 72.31 99 GLN A O 1
ATOM 767 N N . GLY A 1 100 ? 19.120 -2.957 -25.426 1.00 84.19 100 GLY A N 1
ATOM 768 C CA . GLY A 1 100 ? 18.171 -3.464 -26.425 1.00 84.19 100 GLY A CA 1
ATOM 769 C C . GLY A 1 100 ? 16.792 -3.845 -25.871 1.00 84.19 100 GLY A C 1
ATOM 770 O O . GLY A 1 100 ? 16.270 -3.201 -24.964 1.00 84.19 100 GLY A O 1
ATOM 771 N N . LYS A 1 101 ? 16.171 -4.882 -26.444 1.00 94.62 101 LYS A N 1
ATOM 772 C CA . LYS A 1 101 ? 14.780 -5.292 -26.177 1.00 94.62 101 LYS A CA 1
ATOM 773 C C . LYS A 1 101 ? 14.647 -6.077 -24.863 1.00 94.62 101 LYS A C 1
ATOM 775 O O . LYS A 1 101 ? 15.497 -6.912 -24.568 1.00 94.62 101 LYS A O 1
ATOM 780 N N . TYR A 1 102 ? 13.574 -5.846 -24.108 1.00 98.19 102 TYR A N 1
ATOM 781 C CA . TYR A 1 102 ? 13.225 -6.631 -22.918 1.00 98.19 102 TYR A CA 1
ATOM 782 C C . TYR A 1 102 ? 12.480 -7.918 -23.285 1.00 98.19 102 TYR A C 1
ATOM 784 O O . TYR A 1 102 ? 11.667 -7.943 -24.212 1.00 98.19 102 TYR A O 1
ATOM 792 N N . ASP A 1 103 ? 12.684 -8.984 -22.520 1.00 98.25 103 ASP A N 1
ATOM 793 C CA . ASP A 1 103 ? 11.879 -10.197 -22.658 1.00 98.25 103 ASP A CA 1
ATOM 794 C C . ASP A 1 103 ? 10.508 -10.017 -22.009 1.00 98.25 103 ASP A C 1
ATOM 796 O O . ASP A 1 103 ? 9.480 -10.344 -22.612 1.00 98.25 103 ASP A O 1
ATOM 800 N N . MET A 1 104 ? 10.497 -9.419 -20.817 1.00 98.44 104 MET A N 1
ATOM 801 C CA . MET A 1 104 ? 9.294 -9.093 -20.063 1.00 98.44 104 MET A CA 1
ATOM 802 C C . MET A 1 104 ? 9.303 -7.623 -19.650 1.00 98.44 104 MET A C 1
ATOM 804 O O . MET A 1 104 ? 10.188 -7.173 -18.927 1.00 98.44 104 MET A O 1
ATOM 808 N N . LEU A 1 105 ? 8.279 -6.890 -20.070 1.00 98.62 105 LEU A N 1
ATOM 809 C CA . LEU A 1 105 ? 7.938 -5.591 -19.507 1.00 98.62 105 LEU A CA 1
ATOM 810 C C . LEU A 1 105 ? 6.814 -5.765 -18.485 1.00 98.62 105 LEU A C 1
ATOM 812 O O . LEU A 1 105 ? 5.765 -6.316 -18.804 1.00 98.62 105 LEU A O 1
ATOM 816 N N . VAL A 1 106 ? 6.988 -5.247 -17.280 1.00 98.81 106 VAL A N 1
ATOM 817 C CA . VAL A 1 106 ? 5.953 -5.222 -16.249 1.00 98.81 106 VAL A CA 1
ATOM 818 C C . VAL A 1 106 ? 5.517 -3.780 -16.022 1.00 98.81 106 VAL A C 1
ATOM 820 O O . VAL A 1 106 ? 6.343 -2.918 -15.740 1.00 98.81 106 VAL A O 1
ATOM 823 N N . ILE A 1 107 ? 4.218 -3.512 -16.150 1.00 98.62 107 ILE A N 1
ATOM 824 C CA . ILE A 1 107 ? 3.631 -2.197 -15.872 1.00 98.62 107 ILE A CA 1
ATOM 825 C C . ILE A 1 107 ? 2.860 -2.289 -14.556 1.00 98.62 107 ILE A C 1
ATOM 827 O O . ILE A 1 107 ? 1.817 -2.941 -14.502 1.00 98.62 107 ILE A O 1
ATOM 831 N N . GLY A 1 108 ? 3.368 -1.622 -13.522 1.00 97.88 108 GLY A N 1
ATOM 832 C CA . GLY A 1 108 ? 2.907 -1.698 -12.138 1.00 97.88 108 GLY A CA 1
ATOM 833 C C . GLY A 1 108 ? 3.802 -2.600 -11.286 1.00 97.88 108 GLY A C 1
ATOM 834 O O . GLY A 1 108 ? 3.974 -3.779 -11.576 1.00 97.88 108 GLY A O 1
ATOM 835 N N . GLY A 1 109 ? 4.349 -2.045 -10.212 1.00 97.31 109 GLY A N 1
ATOM 836 C CA . GLY A 1 109 ? 5.196 -2.673 -9.202 1.00 97.31 109 GLY A CA 1
ATOM 837 C C . GLY A 1 109 ? 4.440 -3.056 -7.927 1.00 97.31 109 GLY A C 1
ATOM 838 O O . GLY A 1 109 ? 5.008 -3.027 -6.839 1.00 97.31 109 GLY A O 1
ATOM 839 N N . GLY A 1 110 ? 3.161 -3.421 -8.050 1.00 96.56 110 GLY A N 1
ATOM 840 C CA . GLY A 1 110 ? 2.401 -4.093 -6.991 1.00 96.56 110 GLY A CA 1
ATOM 841 C C . GLY A 1 110 ? 2.642 -5.605 -6.959 1.00 96.56 110 GLY A C 1
ATOM 842 O O . GLY A 1 110 ? 3.391 -6.138 -7.774 1.00 96.56 110 GLY A O 1
ATOM 843 N N . ALA A 1 111 ? 1.958 -6.326 -6.063 1.00 96.75 111 ALA A N 1
ATOM 844 C CA . ALA A 1 111 ? 2.163 -7.767 -5.848 1.00 96.75 111 ALA A CA 1
ATOM 845 C C . ALA A 1 111 ? 2.215 -8.601 -7.148 1.00 96.75 111 ALA A C 1
ATOM 847 O O . ALA A 1 111 ? 3.151 -9.370 -7.354 1.00 96.75 111 ALA A O 1
ATOM 848 N N . GLY A 1 112 ? 1.252 -8.414 -8.060 1.00 97.88 112 GLY A N 1
ATOM 849 C CA . GLY A 1 112 ? 1.233 -9.132 -9.341 1.00 97.88 112 GLY A CA 1
ATOM 850 C C . GLY A 1 112 ? 2.430 -8.804 -10.241 1.00 97.88 112 GLY A C 1
ATOM 851 O O . GLY A 1 112 ? 2.989 -9.695 -10.881 1.00 97.88 112 GLY A O 1
ATOM 852 N N . GLY A 1 113 ? 2.859 -7.543 -10.259 1.00 98.50 113 GLY A N 1
ATOM 853 C CA . GLY A 1 113 ? 3.989 -7.093 -11.060 1.00 98.50 113 GLY A CA 1
ATOM 854 C C . GLY A 1 113 ? 5.332 -7.543 -10.499 1.00 98.50 113 GLY A C 1
ATOM 855 O O . GLY A 1 113 ? 6.125 -8.143 -11.222 1.00 98.50 113 GLY A O 1
ATOM 856 N N . LEU A 1 114 ? 5.556 -7.348 -9.198 1.00 98.31 114 LEU A N 1
ATOM 857 C CA . LEU A 1 114 ? 6.783 -7.762 -8.516 1.00 98.31 114 LEU A CA 1
ATOM 858 C C . LEU A 1 114 ? 7.006 -9.277 -8.603 1.00 98.31 114 LEU A C 1
ATOM 860 O O . LEU A 1 114 ? 8.111 -9.719 -8.917 1.00 98.31 114 LEU A O 1
ATOM 864 N N . VAL A 1 115 ? 5.952 -10.079 -8.405 1.00 98.25 115 VAL A N 1
ATOM 865 C CA . VAL A 1 115 ? 6.023 -11.543 -8.554 1.00 98.25 115 VAL A CA 1
ATOM 866 C C . VAL A 1 115 ? 6.314 -11.934 -10.002 1.00 98.25 115 VAL A C 1
ATOM 868 O O . VAL A 1 115 ? 7.171 -12.784 -10.243 1.00 98.25 115 VAL A O 1
ATOM 871 N N . THR A 1 116 ? 5.652 -11.296 -10.975 1.00 98.62 116 THR A N 1
ATOM 872 C CA . THR A 1 116 ? 5.911 -11.554 -12.401 1.00 98.62 116 THR A CA 1
ATOM 873 C C . THR A 1 116 ? 7.357 -11.234 -12.767 1.00 98.62 116 THR A C 1
ATOM 875 O O . THR A 1 116 ? 8.006 -12.021 -13.457 1.00 98.62 116 THR A O 1
ATOM 878 N N . ALA A 1 117 ? 7.877 -10.101 -12.300 1.00 98.44 117 ALA A N 1
ATOM 879 C CA . ALA A 1 117 ? 9.223 -9.651 -12.610 1.00 98.44 117 ALA A CA 1
ATOM 880 C C . ALA A 1 117 ? 10.288 -10.563 -11.988 1.00 98.44 117 ALA A C 1
ATOM 882 O O . ALA A 1 117 ? 11.144 -11.079 -12.705 1.00 98.44 117 ALA A O 1
ATOM 883 N N . ALA A 1 118 ? 10.187 -10.836 -10.682 1.00 98.06 118 ALA A N 1
ATOM 884 C CA . ALA A 1 118 ? 11.110 -11.726 -9.982 1.00 98.06 118 ALA A CA 1
ATOM 885 C C . ALA A 1 118 ? 11.071 -13.156 -10.550 1.00 98.06 118 ALA A C 1
ATOM 887 O O . ALA A 1 118 ? 12.117 -13.766 -10.767 1.00 98.06 118 ALA A O 1
ATOM 888 N N . GLY A 1 119 ? 9.876 -13.675 -10.860 1.00 98.31 119 GLY A N 1
ATOM 889 C CA . GLY A 1 119 ? 9.717 -14.981 -11.502 1.00 98.31 119 GLY A CA 1
ATOM 890 C C . GLY A 1 119 ? 10.320 -15.035 -12.909 1.00 98.31 119 GLY A C 1
ATOM 891 O O . GLY A 1 119 ? 10.948 -16.028 -13.267 1.00 98.31 119 GLY A O 1
ATOM 892 N N . SER A 1 120 ? 10.187 -13.956 -13.689 1.00 98.50 120 SER A N 1
ATOM 893 C CA . SER A 1 120 ? 10.761 -13.856 -15.039 1.00 98.50 120 SER A CA 1
ATOM 894 C C . SER A 1 120 ? 12.293 -13.820 -15.004 1.00 98.50 120 SER A C 1
ATOM 896 O O . SER A 1 120 ? 12.938 -14.533 -15.773 1.00 98.50 120 SER A O 1
ATOM 898 N N . VAL A 1 121 ? 12.889 -13.073 -14.069 1.00 97.75 121 VAL A N 1
ATOM 899 C CA . VAL A 1 121 ? 14.345 -13.115 -13.837 1.00 97.75 121 VAL A CA 1
ATOM 900 C C . VAL A 1 121 ? 14.804 -14.514 -13.435 1.00 97.75 121 VAL A C 1
ATOM 902 O O . VAL A 1 121 ? 15.821 -14.988 -13.932 1.00 97.75 121 VAL A O 1
ATOM 905 N N . GLY A 1 122 ? 14.040 -15.211 -12.588 1.00 97.19 122 GLY A N 1
ATOM 906 C CA . GLY A 1 122 ? 14.361 -16.573 -12.146 1.00 97.19 122 GLY A CA 1
ATOM 907 C C . GLY A 1 122 ? 14.480 -17.601 -13.280 1.00 97.19 122 GLY A C 1
ATOM 908 O O . GLY A 1 122 ? 15.138 -18.623 -13.103 1.00 97.19 122 GLY A O 1
ATOM 909 N N . VAL A 1 123 ? 13.895 -17.325 -14.452 1.00 97.38 123 VAL A N 1
ATOM 910 C CA . VAL A 1 123 ? 14.029 -18.147 -15.670 1.00 97.38 123 VAL A CA 1
ATOM 911 C C . VAL A 1 123 ? 14.980 -17.542 -16.715 1.00 97.38 123 VAL A C 1
ATOM 913 O O . VAL A 1 123 ? 15.027 -18.013 -17.849 1.00 97.38 123 VAL A O 1
ATOM 916 N N . GLY A 1 124 ? 15.750 -16.515 -16.342 1.00 97.12 124 GLY A N 1
ATOM 917 C CA . GLY A 1 124 ? 16.782 -15.890 -17.173 1.00 97.12 124 GLY A CA 1
ATOM 918 C C . GLY A 1 124 ? 16.290 -14.794 -18.122 1.00 97.12 124 GLY A C 1
ATOM 919 O O . GLY A 1 124 ? 17.034 -14.409 -19.021 1.00 97.12 124 GLY A O 1
ATOM 920 N N . ALA A 1 125 ? 15.059 -14.298 -17.961 1.00 97.88 125 ALA A N 1
ATOM 921 C CA . ALA A 1 125 ? 14.529 -13.224 -18.798 1.00 97.88 125 ALA A CA 1
ATOM 922 C C . ALA A 1 125 ? 15.150 -11.869 -18.429 1.00 97.88 125 ALA A C 1
ATOM 924 O O . ALA A 1 125 ? 15.328 -11.565 -17.247 1.00 97.88 125 ALA A O 1
ATOM 925 N N . ARG A 1 126 ? 15.385 -11.005 -19.423 1.00 97.50 126 ARG A N 1
ATOM 926 C CA . ARG A 1 126 ? 15.675 -9.589 -19.173 1.00 97.50 126 ARG A CA 1
ATOM 927 C C . ARG A 1 126 ? 14.374 -8.837 -18.898 1.00 97.50 126 ARG A C 1
ATOM 929 O O . ARG A 1 126 ? 13.469 -8.827 -19.739 1.00 97.50 126 ARG A O 1
ATOM 936 N N . VAL A 1 127 ? 14.282 -8.190 -17.738 1.00 98.38 127 VAL A N 1
ATOM 937 C CA . VAL A 1 127 ? 13.027 -7.618 -17.233 1.00 98.38 127 VAL A CA 1
ATOM 938 C C . VAL A 1 127 ? 13.149 -6.121 -16.990 1.00 98.38 127 VAL A C 1
ATOM 940 O O . VAL A 1 127 ? 14.148 -5.664 -16.439 1.00 98.38 127 VAL A O 1
ATOM 943 N N . ALA A 1 128 ? 12.095 -5.387 -17.347 1.00 98.38 128 ALA A N 1
ATOM 944 C CA . ALA A 1 128 ? 11.861 -4.029 -16.870 1.00 98.38 128 ALA A CA 1
ATOM 945 C C . ALA A 1 128 ? 10.565 -3.952 -16.057 1.00 98.38 128 ALA A C 1
ATOM 947 O O . ALA A 1 128 ? 9.562 -4.556 -16.442 1.00 98.38 128 ALA A O 1
ATOM 948 N N . ILE A 1 129 ? 10.573 -3.177 -14.974 1.00 98.62 129 ILE A N 1
ATOM 949 C CA . ILE A 1 129 ? 9.374 -2.744 -14.243 1.00 98.62 129 ILE A CA 1
ATOM 950 C C . ILE A 1 129 ? 9.210 -1.242 -14.464 1.00 98.62 129 ILE A C 1
ATOM 952 O O . ILE A 1 129 ? 10.175 -0.498 -14.332 1.00 98.62 129 ILE A O 1
ATOM 956 N N . ILE A 1 130 ? 7.989 -0.796 -14.753 1.00 98.19 130 ILE A N 1
ATOM 957 C CA . ILE A 1 130 ? 7.610 0.618 -14.703 1.00 98.19 130 ILE A CA 1
ATOM 958 C C . ILE A 1 130 ? 6.582 0.796 -13.583 1.00 98.19 130 ILE A C 1
ATOM 960 O O . ILE A 1 130 ? 5.494 0.224 -13.664 1.00 98.19 130 ILE A O 1
ATOM 964 N N . GLU A 1 131 ? 6.913 1.577 -12.556 1.00 95.00 131 GLU A N 1
ATOM 965 C CA . GLU A 1 131 ? 6.015 1.933 -11.447 1.00 95.00 131 GLU A CA 1
ATOM 966 C C . GLU A 1 131 ? 5.873 3.455 -11.362 1.00 95.00 131 GLU A C 1
ATOM 968 O O . GLU A 1 131 ? 6.871 4.166 -11.369 1.00 95.00 131 GLU A O 1
ATOM 973 N N . ARG A 1 132 ? 4.637 3.957 -11.286 1.00 87.81 132 ARG A N 1
ATOM 974 C CA . ARG A 1 132 ? 4.353 5.402 -11.271 1.00 87.81 132 ARG A CA 1
ATOM 975 C C . ARG A 1 132 ? 4.377 6.015 -9.868 1.00 87.81 132 ARG A C 1
ATOM 977 O O . ARG A 1 132 ? 4.644 7.199 -9.736 1.00 87.81 132 ARG A O 1
ATOM 984 N N . ASN A 1 133 ? 4.076 5.209 -8.855 1.00 85.81 133 ASN A N 1
ATOM 985 C CA . ASN A 1 133 ? 3.931 5.577 -7.454 1.00 85.81 133 ASN A CA 1
ATOM 986 C C . ASN A 1 133 ? 4.937 4.747 -6.632 1.00 85.81 133 ASN A C 1
ATOM 988 O O . ASN A 1 133 ? 6.125 4.714 -6.937 1.00 85.81 133 ASN A O 1
ATOM 992 N N . PHE A 1 134 ? 4.473 4.049 -5.597 1.00 89.69 134 PHE A N 1
ATOM 993 C CA . PHE A 1 134 ? 5.302 3.258 -4.697 1.00 89.69 134 PHE A CA 1
ATOM 994 C C . PHE A 1 134 ? 5.364 1.789 -5.119 1.00 89.69 134 PHE A C 1
ATOM 996 O O . PHE A 1 134 ? 4.330 1.146 -5.338 1.00 89.69 134 PHE A O 1
ATOM 1003 N N . LEU A 1 135 ? 6.572 1.220 -5.140 1.00 94.06 135 LEU A N 1
ATOM 1004 C CA . LEU A 1 135 ? 6.735 -0.231 -5.210 1.00 94.06 135 LEU A CA 1
ATOM 1005 C C . LEU A 1 135 ? 6.057 -0.928 -4.015 1.00 94.06 135 LEU A C 1
ATOM 1007 O O . LEU A 1 135 ? 5.794 -0.335 -2.966 1.00 94.06 135 LEU A O 1
ATOM 1011 N N . GLY A 1 136 ? 5.693 -2.193 -4.209 1.00 95.75 136 GLY A N 1
ATOM 1012 C CA . GLY A 1 136 ? 4.848 -2.969 -3.295 1.00 95.75 136 GLY A CA 1
ATOM 1013 C C . GLY A 1 136 ? 3.347 -2.751 -3.530 1.00 95.75 136 GLY A C 1
ATOM 1014 O O . GLY A 1 136 ? 2.526 -3.585 -3.128 1.00 95.75 136 GLY A O 1
ATOM 1015 N N . GLY A 1 137 ? 2.973 -1.684 -4.252 1.00 93.38 137 GLY A N 1
ATOM 1016 C CA . GLY A 1 137 ? 1.594 -1.357 -4.626 1.00 93.38 137 GLY A CA 1
ATOM 1017 C C . GLY A 1 137 ? 0.651 -1.288 -3.425 1.00 93.38 137 GLY A C 1
ATOM 1018 O O . GLY A 1 137 ? 1.081 -1.024 -2.300 1.00 93.38 137 GLY A O 1
ATOM 1019 N N . ASP A 1 138 ? -0.637 -1.563 -3.644 1.00 91.69 138 ASP A N 1
ATOM 1020 C CA . ASP A 1 138 ? -1.644 -1.465 -2.580 1.00 91.69 138 ASP A CA 1
ATOM 1021 C C . ASP A 1 138 ? -1.321 -2.374 -1.396 1.00 91.69 138 ASP A C 1
ATOM 1023 O O . ASP A 1 138 ? -1.453 -1.954 -0.256 1.00 91.69 138 ASP A O 1
ATOM 1027 N N . CYS A 1 139 ? -0.866 -3.608 -1.635 1.00 95.31 139 CYS A N 1
ATOM 1028 C CA . CYS A 1 139 ? -0.658 -4.596 -0.574 1.00 95.31 139 CYS A CA 1
ATOM 1029 C C . CYS A 1 139 ? 0.245 -4.064 0.550 1.00 95.31 139 CYS A C 1
ATOM 1031 O O . CYS A 1 139 ? -0.147 -4.123 1.720 1.00 95.31 139 CYS A O 1
ATOM 1033 N N . LEU A 1 140 ? 1.409 -3.518 0.181 1.00 96.19 140 LEU A N 1
ATOM 1034 C CA . LEU A 1 140 ? 2.358 -2.927 1.118 1.00 96.19 140 LEU A CA 1
ATOM 1035 C C . LEU A 1 140 ? 1.886 -1.560 1.611 1.00 96.19 140 LEU A C 1
ATOM 1037 O O . LEU A 1 140 ? 1.891 -1.304 2.813 1.00 96.19 140 LEU A O 1
ATOM 1041 N N . ASN A 1 141 ? 1.490 -0.685 0.686 1.00 90.50 141 ASN A N 1
ATOM 1042 C CA . ASN A 1 141 ? 1.331 0.730 0.990 1.00 90.50 141 ASN A CA 1
ATOM 1043 C C . ASN A 1 141 ? -0.027 1.035 1.632 1.00 90.50 141 ASN A C 1
ATOM 1045 O O . ASN A 1 141 ? -0.058 1.634 2.702 1.00 90.50 141 ASN A O 1
ATOM 1049 N N . ASN A 1 142 ? -1.138 0.565 1.056 1.00 89.19 142 ASN A N 1
ATOM 1050 C CA . ASN A 1 142 ? -2.495 1.055 1.369 1.00 89.19 142 ASN A CA 1
ATOM 1051 C C . ASN A 1 142 ? -3.523 -0.047 1.695 1.00 89.19 142 ASN A C 1
ATOM 1053 O O . ASN A 1 142 ? -4.706 0.217 1.891 1.00 89.19 142 ASN A O 1
ATOM 1057 N N . GLY A 1 143 ? -3.100 -1.303 1.731 1.00 91.75 143 GLY A N 1
ATOM 1058 C CA . GLY A 1 143 ? -3.989 -2.455 1.702 1.00 91.75 143 GLY A CA 1
ATOM 1059 C C . GLY A 1 143 ? -3.686 -3.426 2.826 1.00 91.75 143 GLY A C 1
ATOM 1060 O O . GLY A 1 143 ? -3.877 -3.129 4.006 1.00 91.75 143 GLY A O 1
ATOM 1061 N N . CYS A 1 144 ? -3.255 -4.629 2.464 1.00 96.06 144 CYS A N 1
ATOM 1062 C CA . CYS A 1 144 ? -3.134 -5.765 3.373 1.00 96.06 144 CYS A CA 1
ATOM 1063 C C . CYS A 1 144 ? -2.237 -5.474 4.583 1.00 96.06 144 CYS A C 1
ATOM 1065 O O . CYS A 1 144 ? -2.631 -5.728 5.716 1.00 96.06 144 CYS A O 1
ATOM 1067 N N . VAL A 1 145 ? -1.046 -4.924 4.368 1.00 97.31 145 VAL A N 1
ATOM 1068 C CA . VAL A 1 145 ? -0.072 -4.683 5.438 1.00 97.31 145 VAL A CA 1
ATOM 1069 C C . VAL A 1 145 ? -0.601 -3.688 6.477 1.00 97.31 145 VAL A C 1
ATOM 1071 O O . VAL A 1 145 ? -0.726 -4.082 7.645 1.00 97.31 145 VAL A O 1
ATOM 1074 N N . PRO A 1 146 ? -0.969 -2.442 6.111 1.00 95.50 146 PRO A N 1
ATOM 1075 C CA . PRO A 1 146 ? -1.469 -1.489 7.093 1.00 95.50 146 PRO A CA 1
ATOM 1076 C C . PRO A 1 146 ? -2.789 -1.957 7.724 1.00 95.50 146 PRO A C 1
ATOM 1078 O O . PRO A 1 146 ? -2.941 -1.885 8.947 1.00 95.50 146 PRO A O 1
ATOM 1081 N N . SER A 1 147 ? -3.705 -2.540 6.937 1.00 97.25 147 SER A N 1
ATOM 1082 C CA . SER A 1 147 ? -4.989 -3.030 7.458 1.00 97.25 147 SER A CA 1
ATOM 1083 C C . SER A 1 147 ? -4.826 -4.146 8.478 1.00 97.25 147 SER A C 1
ATOM 1085 O O . SER A 1 147 ? -5.428 -4.078 9.549 1.00 97.25 147 SER A O 1
ATOM 1087 N N . LYS A 1 148 ? -3.991 -5.158 8.215 1.00 98.19 148 LYS A N 1
ATOM 1088 C CA . LYS A 1 148 ? -3.821 -6.278 9.149 1.00 98.19 148 LYS A CA 1
ATOM 1089 C C . LYS A 1 148 ? -3.026 -5.870 10.385 1.00 98.19 148 LYS A C 1
ATOM 1091 O O . LYS A 1 148 ? -3.336 -6.341 11.483 1.00 98.19 148 LYS A O 1
ATOM 1096 N N . ALA A 1 149 ? -2.072 -4.948 10.255 1.00 98.06 149 ALA A N 1
ATOM 1097 C CA . ALA A 1 149 ? -1.384 -4.374 11.407 1.00 98.06 149 ALA A CA 1
ATOM 1098 C C . ALA A 1 149 ? -2.346 -3.594 12.325 1.00 98.06 149 ALA A C 1
ATOM 1100 O O . ALA A 1 149 ? -2.265 -3.746 13.548 1.00 98.06 149 ALA A O 1
ATOM 1101 N N . PHE A 1 150 ? -3.279 -2.830 11.746 1.00 98.19 150 PHE A N 1
ATOM 1102 C CA . PHE A 1 150 ? -4.313 -2.080 12.465 1.00 98.19 150 PHE A CA 1
ATOM 1103 C C . PHE A 1 150 ? -5.382 -2.991 13.093 1.00 98.19 150 PHE A C 1
ATOM 1105 O O . PHE A 1 150 ? -5.644 -2.911 14.296 1.00 98.19 150 PHE A O 1
ATOM 1112 N N . LEU A 1 151 ? -5.933 -3.931 12.317 1.00 98.44 151 LEU A N 1
ATOM 1113 C CA . LEU A 1 151 ? -6.911 -4.926 12.776 1.00 98.44 151 LEU A CA 1
ATOM 1114 C C . LEU A 1 151 ? -6.379 -5.756 13.944 1.00 98.44 151 LEU A C 1
ATOM 1116 O O . LEU A 1 151 ? -7.124 -6.071 14.871 1.00 98.44 151 LEU A O 1
ATOM 1120 N N . LYS A 1 152 ? -5.080 -6.083 13.951 1.00 98.62 152 LYS A N 1
ATOM 1121 C CA . LYS A 1 152 ? -4.475 -6.791 15.082 1.00 98.62 152 LYS A CA 1
ATOM 1122 C C . LYS A 1 152 ? -4.606 -5.998 16.384 1.00 98.62 152 LYS A C 1
ATOM 1124 O O . LYS A 1 152 ? -4.924 -6.599 17.408 1.00 98.62 152 LYS A O 1
ATOM 1129 N N . CYS A 1 153 ? -4.395 -4.682 16.358 1.00 98.38 153 CYS A N 1
ATOM 1130 C CA . CYS A 1 153 ? -4.573 -3.829 17.535 1.00 98.38 153 CYS A CA 1
ATOM 1131 C C . CYS A 1 153 ? -6.041 -3.803 17.984 1.00 98.38 153 CYS A C 1
ATOM 1133 O O . CYS A 1 153 ? -6.318 -4.013 19.164 1.00 98.38 153 CYS A O 1
ATOM 1135 N N . ALA A 1 154 ? -6.980 -3.644 17.047 1.00 98.44 154 ALA A N 1
ATOM 1136 C CA . ALA A 1 154 ? -8.414 -3.700 17.340 1.00 98.44 154 ALA A CA 1
ATOM 1137 C C . ALA A 1 154 ? -8.835 -5.043 17.970 1.00 98.44 154 ALA A C 1
ATOM 1139 O O . ALA A 1 154 ? -9.599 -5.070 18.933 1.00 98.44 154 ALA A O 1
ATOM 1140 N N . ASN A 1 155 ? -8.283 -6.161 17.489 1.00 98.50 155 ASN A N 1
ATOM 1141 C CA . ASN A 1 155 ? -8.544 -7.491 18.043 1.00 98.50 155 ASN A CA 1
ATOM 1142 C C . ASN A 1 155 ? -7.992 -7.657 19.462 1.00 98.50 155 ASN A C 1
ATOM 1144 O O . ASN A 1 155 ? -8.633 -8.303 20.284 1.00 98.50 155 ASN A O 1
ATOM 1148 N N . VAL A 1 156 ? -6.830 -7.070 19.765 1.00 98.44 156 VAL A N 1
ATOM 1149 C CA . VAL A 1 156 ? -6.275 -7.068 21.129 1.00 98.44 156 VAL A CA 1
ATOM 1150 C C . VAL A 1 156 ? -7.170 -6.267 22.076 1.00 98.44 156 VAL A C 1
ATOM 1152 O O . VAL A 1 156 ? -7.467 -6.744 23.168 1.00 98.44 156 VAL A O 1
ATOM 1155 N N . VAL A 1 157 ? -7.655 -5.095 21.651 1.00 98.12 157 VAL A N 1
ATOM 1156 C CA . VAL A 1 157 ? -8.593 -4.290 22.452 1.00 98.12 157 VAL A CA 1
ATOM 1157 C C . VAL A 1 157 ? -9.891 -5.053 22.703 1.00 98.12 157 VAL A C 1
ATOM 1159 O O . VAL A 1 157 ? -10.363 -5.096 23.836 1.00 98.12 157 VAL A O 1
ATOM 1162 N N . ASN A 1 158 ? -10.443 -5.698 21.673 1.00 97.75 158 ASN A N 1
ATOM 1163 C CA . ASN A 1 158 ? -11.638 -6.522 21.820 1.00 97.75 158 ASN A CA 1
ATOM 1164 C C . ASN A 1 158 ? -11.408 -7.673 22.801 1.00 97.75 158 ASN A C 1
ATOM 1166 O O . ASN A 1 158 ? -12.191 -7.834 23.724 1.00 97.75 158 ASN A O 1
ATOM 1170 N N . ALA A 1 159 ? -10.314 -8.424 22.643 1.00 97.69 159 ALA A N 1
ATOM 1171 C CA . ALA A 1 159 ? -9.980 -9.533 23.533 1.00 97.69 159 ALA A CA 1
ATOM 1172 C C . ALA A 1 159 ? -9.856 -9.089 24.999 1.00 97.69 159 ALA A C 1
ATOM 1174 O O . ALA A 1 159 ? -10.338 -9.797 25.875 1.00 97.69 159 ALA A O 1
ATOM 1175 N N . ALA A 1 160 ? -9.270 -7.915 25.259 1.00 97.75 160 ALA A N 1
ATOM 1176 C CA . ALA A 1 160 ? -9.199 -7.346 26.603 1.00 97.75 160 ALA A CA 1
ATOM 1177 C C . ALA A 1 160 ? -10.582 -6.940 27.142 1.00 97.75 160 ALA A C 1
ATOM 1179 O O . ALA A 1 160 ? -10.902 -7.226 28.289 1.00 97.75 160 ALA A O 1
ATOM 1180 N N . ARG A 1 161 ? -11.422 -6.299 26.319 1.00 96.50 161 ARG A N 1
ATOM 1181 C CA . ARG A 1 161 ? -12.776 -5.870 26.721 1.00 96.50 161 ARG A CA 1
ATOM 1182 C C . ARG A 1 161 ? -13.740 -7.025 26.961 1.00 96.50 161 ARG A C 1
ATOM 1184 O O . ARG A 1 161 ? -14.691 -6.852 27.706 1.00 96.50 161 ARG A O 1
ATOM 1191 N N . THR A 1 162 ? -13.503 -8.163 26.320 1.00 96.44 162 THR A N 1
ATOM 1192 C CA . THR A 1 162 ? -14.328 -9.369 26.436 1.00 96.44 162 THR A CA 1
ATOM 1193 C C . THR A 1 162 ? -13.564 -10.498 27.131 1.00 96.44 162 THR A C 1
ATOM 1195 O O . THR A 1 162 ? -13.711 -11.661 26.756 1.00 96.44 162 THR A O 1
ATOM 1198 N N . ALA A 1 163 ? -12.632 -10.175 28.030 1.00 97.69 163 ALA A N 1
ATOM 1199 C CA . ALA A 1 163 ? -11.792 -11.168 28.703 1.00 97.69 163 ALA A CA 1
ATOM 1200 C C . ALA A 1 163 ? -12.575 -11.968 29.766 1.00 97.69 163 ALA A C 1
ATOM 1202 O O . ALA A 1 163 ? -12.248 -13.122 30.052 1.00 97.69 163 ALA A O 1
ATOM 1203 N N . ASP A 1 164 ? -13.659 -11.386 30.276 1.00 96.88 164 ASP A N 1
ATOM 1204 C CA . ASP A 1 164 ? -14.585 -11.952 31.255 1.00 96.88 164 ASP A CA 1
ATOM 1205 C C . ASP A 1 164 ? -15.251 -13.246 30.763 1.00 96.88 164 ASP A C 1
ATOM 1207 O O . ASP A 1 164 ? -15.398 -14.191 31.537 1.00 96.88 164 ASP A O 1
ATOM 1211 N N . GLN A 1 165 ? -15.537 -13.361 29.458 1.00 97.25 165 GLN A N 1
ATOM 1212 C CA . GLN A 1 165 ? -16.076 -14.596 28.862 1.00 97.25 165 GLN A CA 1
ATOM 1213 C C . GLN A 1 165 ? -15.117 -15.799 28.994 1.00 97.25 165 GLN A C 1
ATOM 1215 O O . GLN A 1 165 ? -15.528 -16.947 28.835 1.00 97.25 165 GLN A O 1
ATOM 1220 N N . TYR A 1 166 ? -13.836 -15.536 29.276 1.00 97.25 166 TYR A N 1
ATOM 1221 C CA . TYR A 1 166 ? -12.800 -16.539 29.525 1.00 97.25 166 TYR A CA 1
ATOM 1222 C C . TYR A 1 166 ? -12.433 -16.652 31.014 1.00 97.25 166 TYR A C 1
ATOM 1224 O O . TYR A 1 166 ? -11.440 -17.295 31.349 1.00 97.25 166 TYR A O 1
ATOM 1232 N N . GLY A 1 167 ? -13.203 -16.024 31.910 1.00 97.50 167 GLY A N 1
ATOM 1233 C CA . GLY A 1 167 ? -12.935 -16.001 33.350 1.00 97.50 167 GLY A CA 1
ATOM 1234 C C . GLY A 1 167 ? -11.765 -15.100 33.756 1.00 97.50 167 GLY A C 1
ATOM 1235 O O . GLY A 1 167 ? -11.183 -15.309 34.818 1.00 97.50 167 GLY A O 1
ATOM 1236 N N . ILE A 1 168 ? -11.386 -14.132 32.914 1.00 98.12 168 ILE A N 1
ATOM 1237 C CA . ILE A 1 168 ? -10.317 -13.169 33.201 1.00 98.12 168 ILE A CA 1
ATOM 1238 C C . ILE A 1 168 ? -10.955 -11.826 33.546 1.00 98.12 168 ILE A C 1
ATOM 1240 O O . ILE A 1 168 ? -11.533 -11.160 32.689 1.00 98.12 168 ILE A O 1
ATOM 1244 N N . GLU A 1 169 ? -10.808 -11.408 34.797 1.00 96.38 169 GLU A N 1
ATOM 1245 C CA . GLU A 1 169 ? -11.270 -10.103 35.261 1.00 96.38 169 GLU A CA 1
ATOM 1246 C C . GLU A 1 169 ? -10.155 -9.063 35.097 1.00 96.38 169 GLU A C 1
ATOM 1248 O O . GLU A 1 169 ? -9.030 -9.255 35.563 1.00 96.38 169 GLU A O 1
ATOM 1253 N N . ILE A 1 170 ? -10.460 -7.958 34.414 1.00 96.12 170 ILE A N 1
ATOM 1254 C CA . ILE A 1 170 ? -9.559 -6.811 34.274 1.00 96.12 170 ILE A CA 1
ATOM 1255 C C . ILE A 1 170 ? -10.187 -5.632 35.010 1.00 96.12 170 ILE A C 1
ATOM 1257 O O . ILE A 1 170 ? -11.252 -5.149 34.629 1.00 96.12 170 ILE A O 1
ATOM 1261 N N . GLU A 1 171 ? -9.522 -5.154 36.059 1.00 95.00 171 GLU A N 1
ATOM 1262 C CA . GLU A 1 171 ? -9.965 -3.969 36.789 1.00 95.00 171 GLU A CA 1
ATOM 1263 C C . GLU A 1 171 ? -9.595 -2.683 36.028 1.00 95.00 171 GLU A C 1
ATOM 1265 O O . GLU A 1 171 ? -8.441 -2.470 35.649 1.00 95.00 171 GLU A O 1
ATOM 1270 N N . GLY A 1 172 ? -10.573 -1.790 35.840 1.00 92.69 172 GLY A N 1
ATOM 1271 C CA . GLY A 1 172 ? -10.385 -0.472 35.226 1.00 92.69 172 GLY A CA 1
ATOM 1272 C C . GLY A 1 172 ? -10.773 -0.374 33.744 1.00 92.69 172 GLY A C 1
ATOM 1273 O O . GLY A 1 172 ? -11.207 -1.329 33.107 1.00 92.69 172 GLY A O 1
ATOM 1274 N N . GLU A 1 173 ? -10.656 0.835 33.191 1.00 92.44 173 GLU A N 1
ATOM 1275 C CA . GLU A 1 173 ? -11.017 1.125 31.798 1.00 92.44 173 GLU A CA 1
ATOM 1276 C C . GLU A 1 173 ? -9.887 0.746 30.825 1.00 92.44 173 GLU A C 1
ATOM 1278 O O . GLU A 1 173 ? -8.741 1.179 30.981 1.00 92.44 173 GLU A O 1
ATOM 1283 N N . ILE A 1 174 ? -10.223 0.018 29.753 1.00 95.56 174 ILE A N 1
ATOM 1284 C CA . ILE A 1 174 ? -9.308 -0.243 28.632 1.00 95.56 174 ILE A CA 1
ATOM 1285 C C . ILE A 1 174 ? -9.154 1.023 27.779 1.00 95.56 174 ILE A C 1
ATOM 1287 O O . ILE A 1 174 ? -9.956 1.293 26.877 1.00 95.56 174 ILE A O 1
ATOM 1291 N N . LYS A 1 175 ? -8.093 1.789 28.049 1.00 95.12 175 LYS A N 1
ATOM 1292 C CA . LYS A 1 175 ? -7.761 3.023 27.324 1.00 95.12 175 LYS A CA 1
ATOM 1293 C C . LYS A 1 175 ? -6.989 2.737 26.040 1.00 95.12 175 LYS A C 1
ATOM 1295 O O . LYS A 1 175 ? -5.971 2.049 26.048 1.00 95.12 175 LYS A O 1
ATOM 1300 N N . VAL A 1 176 ? -7.453 3.319 24.938 1.00 96.50 176 VAL A N 1
ATOM 1301 C CA . VAL A 1 176 ? -6.840 3.185 23.613 1.00 96.50 176 VAL A CA 1
ATOM 1302 C C . VAL A 1 176 ? -5.998 4.422 23.309 1.00 96.50 176 VAL A C 1
ATOM 1304 O O . VAL A 1 176 ? -6.511 5.537 23.295 1.00 96.50 176 VAL A O 1
ATOM 1307 N N . ASN A 1 177 ? -4.707 4.228 23.024 1.00 96.50 177 ASN A N 1
ATOM 1308 C CA . ASN A 1 177 ? -3.861 5.269 22.441 1.00 96.50 177 ASN A CA 1
ATOM 1309 C C . ASN A 1 177 ? -3.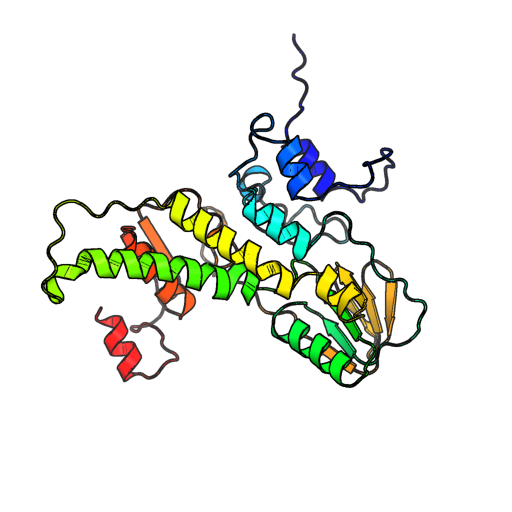796 5.074 20.921 1.00 96.50 177 ASN A C 1
ATOM 1311 O O . ASN A 1 177 ? -2.978 4.309 20.407 1.00 96.50 177 ASN A O 1
ATOM 1315 N N . PHE A 1 178 ? -4.691 5.756 20.209 1.00 95.12 178 PHE A N 1
ATOM 1316 C CA . PHE A 1 178 ? -4.815 5.628 18.759 1.00 95.12 178 PHE A CA 1
ATOM 1317 C C . PHE A 1 178 ? -3.550 6.058 18.012 1.00 95.12 178 PHE A C 1
ATOM 1319 O O . PHE A 1 178 ? -3.136 5.373 17.079 1.00 95.12 178 PHE A O 1
ATOM 1326 N N . LYS A 1 179 ? -2.886 7.131 18.464 1.00 91.06 179 LYS A N 1
ATOM 1327 C CA . LYS A 1 179 ? -1.640 7.612 17.857 1.00 91.06 179 LYS A CA 1
ATOM 1328 C C . LYS A 1 179 ? -0.585 6.503 17.840 1.00 91.06 179 LYS A C 1
ATOM 1330 O O . LYS A 1 179 ? -0.058 6.177 16.782 1.00 91.06 179 LYS A O 1
ATOM 1335 N N . THR A 1 180 ? -0.377 5.842 18.980 1.00 94.88 180 THR A N 1
ATOM 1336 C CA . THR A 1 180 ? 0.573 4.724 19.104 1.00 94.88 180 THR A CA 1
ATOM 1337 C C . THR A 1 180 ? 0.177 3.508 18.261 1.00 94.88 180 THR A C 1
ATOM 1339 O O . THR A 1 180 ? 1.045 2.810 17.738 1.00 94.88 180 THR A O 1
ATOM 1342 N N . ILE A 1 181 ? -1.121 3.236 18.084 1.00 96.81 181 ILE A N 1
ATOM 1343 C CA . ILE A 1 181 ? -1.592 2.168 17.184 1.00 96.81 181 ILE A CA 1
ATOM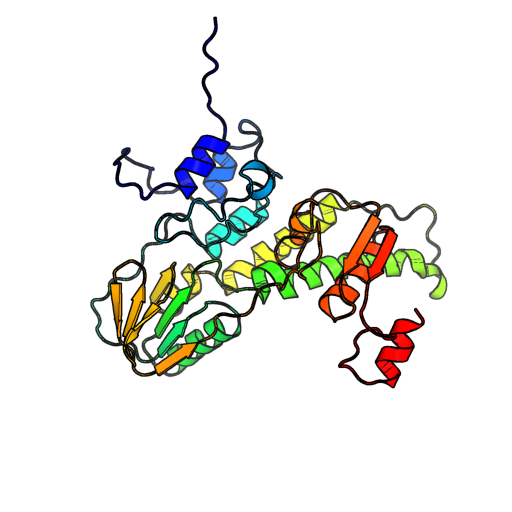 1344 C C . ILE A 1 181 ? -1.204 2.470 15.733 1.00 96.81 181 ILE A C 1
ATOM 1346 O O . ILE A 1 181 ? -0.717 1.579 15.033 1.00 96.81 181 ILE A O 1
ATOM 1350 N N . MET A 1 182 ? -1.408 3.711 15.295 1.00 93.25 182 MET A N 1
ATOM 1351 C CA . MET A 1 182 ? -1.112 4.138 13.931 1.00 93.25 182 MET A CA 1
ATOM 1352 C C . MET A 1 182 ? 0.401 4.217 13.676 1.00 93.25 182 MET A C 1
ATOM 1354 O O . MET A 1 182 ? 0.864 3.719 12.652 1.00 93.25 182 MET A O 1
ATOM 1358 N N . GLU A 1 183 ? 1.184 4.717 14.639 1.00 93.31 183 GLU A N 1
ATOM 1359 C CA . GLU A 1 183 ? 2.658 4.671 14.619 1.00 93.31 183 GLU A CA 1
ATOM 1360 C C . GLU A 1 183 ? 3.162 3.222 14.496 1.00 93.31 183 GLU A C 1
ATOM 1362 O O . GLU A 1 183 ? 3.960 2.910 13.614 1.00 93.31 183 GLU A O 1
ATOM 1367 N N . ARG A 1 184 ? 2.630 2.291 15.307 1.00 96.69 184 ARG A N 1
ATOM 1368 C CA . ARG A 1 184 ? 2.976 0.859 15.225 1.00 96.69 184 ARG A CA 1
ATOM 1369 C C . ARG A 1 184 ? 2.675 0.271 13.846 1.00 96.69 184 ARG A C 1
ATOM 1371 O O . ARG A 1 184 ? 3.455 -0.542 13.352 1.00 96.69 184 ARG A O 1
ATOM 1378 N N . MET A 1 185 ? 1.537 0.625 13.252 1.00 96.69 185 MET A N 1
ATOM 1379 C CA . MET A 1 185 ? 1.171 0.170 11.911 1.00 96.69 185 MET A CA 1
ATOM 1380 C C . MET A 1 185 ? 2.203 0.637 10.879 1.00 96.69 185 MET A C 1
ATOM 1382 O O . MET A 1 185 ? 2.733 -0.196 10.140 1.00 96.69 185 MET A O 1
ATOM 1386 N N . ARG A 1 186 ? 2.544 1.933 10.877 1.00 94.25 186 ARG A N 1
ATOM 1387 C CA . ARG A 1 186 ? 3.508 2.496 9.921 1.00 94.25 186 ARG A CA 1
ATOM 1388 C C . ARG A 1 186 ? 4.900 1.922 10.114 1.00 94.25 186 ARG A C 1
ATOM 1390 O O . ARG A 1 186 ? 5.530 1.556 9.130 1.00 94.25 186 ARG A O 1
ATOM 1397 N N . LYS A 1 187 ? 5.322 1.717 11.364 1.00 96.25 187 LYS A N 1
ATOM 1398 C CA . LYS A 1 187 ? 6.574 1.028 11.690 1.00 96.25 187 LYS A CA 1
ATOM 1399 C C . LYS A 1 187 ? 6.655 -0.361 11.062 1.00 96.25 187 LYS A C 1
ATOM 1401 O O . LYS A 1 187 ? 7.652 -0.691 10.436 1.00 96.25 187 LYS A O 1
ATOM 1406 N N . ILE A 1 188 ? 5.612 -1.182 11.213 1.00 97.75 188 ILE A N 1
ATOM 1407 C CA . ILE A 1 188 ? 5.585 -2.536 10.633 1.00 97.75 188 ILE A CA 1
ATOM 1408 C C . ILE A 1 188 ? 5.655 -2.469 9.107 1.00 97.75 188 ILE A C 1
ATOM 1410 O O . ILE A 1 188 ? 6.384 -3.246 8.496 1.00 97.75 188 ILE A O 1
ATOM 1414 N N . ARG A 1 189 ? 4.914 -1.538 8.497 1.00 96.31 189 ARG A N 1
ATOM 1415 C CA . ARG A 1 189 ? 4.929 -1.316 7.048 1.00 96.31 189 ARG A CA 1
ATOM 1416 C C . ARG A 1 189 ? 6.324 -0.930 6.546 1.00 96.31 189 ARG A C 1
ATOM 1418 O O . ARG A 1 189 ? 6.796 -1.523 5.583 1.00 96.31 189 ARG A O 1
ATOM 1425 N N . ALA A 1 190 ? 6.992 -0.002 7.227 1.00 95.88 190 ALA A N 1
ATOM 1426 C CA . ALA A 1 190 ? 8.354 0.420 6.916 1.00 95.88 190 ALA A CA 1
ATOM 1427 C C . ALA A 1 190 ? 9.349 -0.744 7.025 1.00 95.88 190 ALA A C 1
ATOM 1429 O O . ALA A 1 190 ? 10.053 -1.044 6.064 1.00 95.88 190 ALA A O 1
ATOM 1430 N N . GLN A 1 191 ? 9.313 -1.486 8.135 1.00 97.31 191 GLN A N 1
ATOM 1431 C CA . GLN A 1 191 ? 10.226 -2.604 8.400 1.00 97.31 191 GLN A CA 1
ATOM 1432 C C . GLN A 1 191 ? 10.211 -3.692 7.324 1.00 97.31 191 GLN A C 1
ATOM 1434 O O . GLN A 1 191 ? 11.232 -4.323 7.076 1.00 97.31 191 GLN A O 1
ATOM 1439 N N . ILE A 1 192 ? 9.062 -3.949 6.695 1.00 97.06 192 ILE A N 1
ATOM 1440 C CA . ILE A 1 192 ? 8.964 -4.981 5.655 1.00 97.06 192 ILE A CA 1
ATOM 1441 C C . ILE A 1 192 ? 9.180 -4.438 4.238 1.00 97.06 192 ILE A C 1
ATOM 1443 O O . ILE A 1 192 ? 9.313 -5.240 3.312 1.00 97.06 192 ILE A O 1
ATOM 1447 N N . SER A 1 193 ? 9.216 -3.113 4.063 1.00 97.00 193 SER A N 1
ATOM 1448 C CA . SER A 1 193 ? 9.287 -2.454 2.751 1.00 97.00 193 SER A CA 1
ATOM 1449 C C . SER A 1 193 ? 10.579 -2.734 1.983 1.00 97.00 193 SER A C 1
ATOM 1451 O O . SER A 1 193 ? 10.583 -2.694 0.754 1.00 97.00 193 SER A O 1
ATOM 1453 N N . GLU A 1 194 ? 11.647 -3.131 2.680 1.00 96.38 194 GLU A N 1
ATOM 1454 C CA . GLU A 1 194 ? 12.889 -3.647 2.088 1.00 96.38 194 GLU A CA 1
ATOM 1455 C C . GLU A 1 194 ? 12.617 -4.746 1.040 1.00 96.38 194 GLU A C 1
ATOM 1457 O O . GLU A 1 194 ? 13.272 -4.792 -0.008 1.00 96.38 194 GLU A O 1
ATOM 1462 N N . ASN A 1 195 ? 11.621 -5.605 1.292 1.00 97.00 195 ASN A N 1
ATOM 1463 C CA . ASN A 1 195 ? 11.287 -6.731 0.419 1.00 97.00 195 ASN A CA 1
ATOM 1464 C C . ASN A 1 195 ? 10.725 -6.284 -0.932 1.00 97.00 195 ASN A C 1
ATOM 1466 O O . ASN A 1 195 ? 10.909 -6.987 -1.924 1.00 97.00 195 ASN A O 1
ATOM 1470 N N . ASP A 1 196 ? 10.101 -5.114 -0.985 1.00 97.69 196 ASP A N 1
ATOM 1471 C CA . ASP A 1 196 ? 9.538 -4.537 -2.205 1.00 97.69 196 ASP A CA 1
ATOM 1472 C C . ASP A 1 196 ? 10.369 -3.344 -2.706 1.00 97.69 196 ASP A C 1
ATOM 1474 O O . ASP A 1 196 ? 9.958 -2.632 -3.617 1.00 97.69 196 ASP A O 1
ATOM 1478 N N . SER A 1 197 ? 11.555 -3.124 -2.127 1.00 96.25 197 SER A N 1
ATOM 1479 C CA . SER A 1 197 ? 12.367 -1.939 -2.392 1.00 96.25 197 SER A CA 1
ATOM 1480 C C . SER A 1 197 ? 12.915 -1.880 -3.816 1.00 96.25 197 SER A C 1
ATOM 1482 O O . SER A 1 197 ? 13.312 -2.889 -4.413 1.00 96.25 197 SER A O 1
ATOM 1484 N N . ALA A 1 198 ? 13.054 -0.657 -4.324 1.00 94.25 198 ALA A N 1
ATOM 1485 C CA . ALA A 1 198 ? 13.646 -0.389 -5.628 1.00 94.25 198 ALA A CA 1
ATOM 1486 C C . ALA A 1 198 ? 15.065 -0.961 -5.719 1.00 94.25 198 ALA A C 1
ATOM 1488 O O . ALA A 1 198 ? 15.412 -1.612 -6.701 1.00 94.25 198 ALA A O 1
ATOM 1489 N N . LYS A 1 199 ? 15.853 -0.813 -4.647 1.00 94.94 199 LYS A N 1
ATOM 1490 C CA . LYS A 1 199 ? 17.217 -1.344 -4.530 1.00 94.94 199 LYS A CA 1
ATOM 1491 C C . LYS A 1 199 ? 17.282 -2.871 -4.608 1.00 94.94 199 LYS A C 1
ATOM 1493 O O . LYS A 1 199 ? 18.193 -3.414 -5.235 1.00 94.94 199 LYS A O 1
ATOM 1498 N N . ARG A 1 200 ? 16.346 -3.591 -3.977 1.00 96.69 200 ARG A N 1
ATOM 1499 C CA . ARG A 1 200 ? 16.301 -5.057 -4.069 1.00 96.69 200 ARG A CA 1
ATOM 1500 C C . ARG A 1 200 ? 16.031 -5.487 -5.507 1.00 96.69 200 ARG A C 1
ATOM 1502 O O . ARG A 1 200 ? 16.767 -6.313 -6.045 1.00 96.69 200 ARG A O 1
ATOM 1509 N N . PHE A 1 201 ? 15.010 -4.913 -6.137 1.00 97.81 201 PHE A N 1
ATOM 1510 C CA . PHE A 1 201 ? 14.647 -5.274 -7.506 1.00 97.81 201 PHE A CA 1
ATOM 1511 C C . PHE A 1 201 ? 15.733 -4.876 -8.515 1.00 97.81 201 PHE A C 1
ATOM 1513 O O . PHE A 1 201 ? 16.080 -5.691 -9.367 1.00 97.81 201 PHE A O 1
ATOM 1520 N N . SER A 1 202 ? 16.348 -3.701 -8.373 1.00 96.62 202 SER A N 1
ATOM 1521 C CA . SER A 1 202 ? 17.409 -3.259 -9.279 1.00 96.62 202 SER A CA 1
ATOM 1522 C C . SER A 1 202 ? 18.737 -3.975 -9.042 1.00 96.62 202 SER A C 1
ATOM 1524 O O . SER A 1 202 ? 19.213 -4.702 -9.908 1.00 96.62 202 SER A O 1
ATOM 1526 N N . THR A 1 203 ? 19.348 -3.820 -7.868 1.00 93.94 203 THR A N 1
ATOM 1527 C CA . THR A 1 203 ? 20.717 -4.287 -7.619 1.00 93.94 203 THR A CA 1
ATOM 1528 C C . THR A 1 203 ? 20.783 -5.782 -7.336 1.00 93.94 203 THR A C 1
ATOM 1530 O O . THR A 1 203 ? 21.728 -6.438 -7.762 1.00 93.94 203 THR A O 1
ATOM 1533 N N . THR A 1 204 ? 19.810 -6.333 -6.604 1.00 95.56 204 THR A N 1
ATOM 1534 C CA . THR A 1 204 ? 19.877 -7.744 -6.175 1.00 95.56 204 THR A CA 1
ATOM 1535 C C . THR A 1 204 ? 19.324 -8.687 -7.238 1.00 95.56 204 THR A C 1
ATOM 1537 O O . THR A 1 204 ? 19.892 -9.753 -7.456 1.00 95.56 204 THR A O 1
ATOM 1540 N N . LEU A 1 205 ? 18.228 -8.305 -7.905 1.00 97.25 205 LEU A N 1
ATOM 1541 C CA . LEU A 1 205 ? 17.602 -9.123 -8.950 1.00 97.25 205 LEU A CA 1
ATOM 1542 C C . LEU A 1 205 ? 18.020 -8.727 -10.374 1.00 97.25 205 LEU A C 1
ATOM 1544 O O . LEU A 1 205 ? 17.732 -9.474 -11.303 1.00 97.25 205 LEU A O 1
ATOM 1548 N N . GLY A 1 206 ? 18.693 -7.590 -10.572 1.00 96.12 206 GLY A N 1
ATOM 1549 C CA . GLY A 1 206 ? 19.117 -7.146 -11.904 1.00 96.12 206 GLY A CA 1
ATOM 1550 C C . GLY A 1 206 ? 17.957 -6.710 -12.804 1.00 96.12 206 GLY A C 1
ATOM 1551 O O . GLY A 1 206 ? 18.039 -6.869 -14.020 1.00 96.12 206 GLY A O 1
ATOM 1552 N N . ILE A 1 207 ? 16.858 -6.221 -12.222 1.00 97.88 207 ILE A N 1
ATOM 1553 C CA . ILE A 1 207 ? 15.684 -5.746 -12.963 1.00 97.88 207 ILE A CA 1
ATOM 1554 C C . ILE A 1 207 ? 15.840 -4.254 -13.246 1.00 97.88 207 ILE A C 1
ATOM 1556 O O . ILE A 1 207 ? 16.106 -3.470 -12.338 1.00 97.88 207 ILE A O 1
ATOM 1560 N N . ASP A 1 208 ? 15.600 -3.837 -14.486 1.00 97.94 208 ASP A N 1
ATOM 1561 C CA . ASP A 1 208 ? 15.572 -2.416 -14.823 1.00 97.94 208 ASP A CA 1
ATOM 1562 C C . ASP A 1 208 ? 14.280 -1.790 -14.266 1.00 97.94 208 ASP A C 1
ATOM 1564 O O . ASP A 1 208 ? 13.185 -2.025 -14.779 1.00 97.94 208 ASP A O 1
ATOM 1568 N N . VAL A 1 209 ? 14.385 -1.019 -13.182 1.00 97.50 209 VAL A N 1
ATOM 1569 C CA . VAL A 1 209 ? 13.238 -0.361 -12.535 1.00 97.50 209 VAL A CA 1
ATOM 1570 C C . VAL A 1 209 ? 13.169 1.101 -12.970 1.00 97.50 209 VAL A C 1
ATOM 1572 O O . VAL A 1 209 ? 14.054 1.893 -12.654 1.00 97.50 209 VAL A O 1
ATOM 1575 N N . PHE A 1 210 ? 12.100 1.456 -13.672 1.00 95.94 210 PHE A N 1
ATOM 1576 C CA . PHE A 1 210 ? 11.778 2.820 -14.081 1.00 95.94 210 PHE A CA 1
ATOM 1577 C C . PHE A 1 210 ? 10.698 3.387 -13.161 1.00 95.94 210 PHE A C 1
ATOM 1579 O O . PHE A 1 210 ? 9.665 2.740 -12.953 1.00 95.94 210 PHE A O 1
ATOM 1586 N N . MET A 1 211 ? 10.917 4.597 -12.645 1.00 90.06 211 MET A N 1
ATOM 1587 C CA . MET A 1 211 ? 9.921 5.304 -11.834 1.00 90.06 211 MET A CA 1
ATOM 1588 C C . MET A 1 211 ? 9.209 6.348 -12.689 1.00 90.06 211 MET A C 1
ATOM 1590 O O . MET A 1 211 ? 9.763 7.397 -13.005 1.00 90.06 211 MET A O 1
ATOM 1594 N N . GLY A 1 212 ? 7.992 6.037 -13.128 1.00 87.50 212 GLY A N 1
ATOM 1595 C CA . GLY A 1 212 ? 7.211 6.912 -13.991 1.00 87.50 212 GLY A CA 1
ATOM 1596 C C . GLY A 1 212 ? 5.986 6.246 -14.607 1.00 87.50 212 GLY A C 1
ATOM 1597 O O . GLY A 1 212 ? 5.626 5.107 -14.310 1.00 87.50 212 GLY A O 1
ATOM 1598 N N . ASN A 1 213 ? 5.329 6.979 -15.503 1.00 90.25 213 ASN A N 1
ATOM 1599 C CA . ASN A 1 213 ? 4.126 6.515 -16.185 1.00 90.25 213 ASN A CA 1
ATOM 1600 C C . ASN A 1 213 ? 4.468 5.785 -17.488 1.00 90.25 213 ASN A C 1
ATOM 1602 O O . ASN A 1 213 ? 5.191 6.308 -18.336 1.00 90.25 213 ASN A O 1
ATOM 1606 N N . ALA A 1 214 ? 3.898 4.592 -17.669 1.00 93.00 214 ALA A N 1
ATOM 1607 C CA . ALA A 1 214 ? 4.003 3.840 -18.913 1.00 93.00 214 ALA A CA 1
ATOM 1608 C C . ALA A 1 214 ? 2.865 4.203 -19.873 1.00 93.00 214 ALA A C 1
ATOM 1610 O O . ALA A 1 214 ? 1.689 4.148 -19.507 1.00 93.00 214 ALA A O 1
ATOM 1611 N N . LYS A 1 215 ? 3.199 4.463 -21.138 1.00 96.06 215 LYS A N 1
ATOM 1612 C CA . LYS A 1 215 ? 2.221 4.637 -22.219 1.00 96.06 215 LYS A CA 1
ATOM 1613 C C . LYS A 1 215 ? 2.588 3.754 -23.402 1.00 96.06 215 LYS A C 1
ATOM 1615 O O . LYS A 1 215 ? 3.686 3.865 -23.932 1.00 96.06 215 LYS A O 1
ATOM 1620 N N . PHE A 1 216 ? 1.675 2.898 -23.857 1.00 97.81 216 PHE A N 1
ATOM 1621 C CA . PHE A 1 216 ? 1.895 2.158 -25.102 1.00 97.81 216 PHE A CA 1
ATOM 1622 C C . PHE A 1 216 ? 1.915 3.128 -26.288 1.00 97.81 216 PHE A C 1
ATOM 1624 O O . PHE A 1 216 ? 0.927 3.816 -26.544 1.00 97.81 216 PHE A O 1
ATOM 1631 N N . SER A 1 217 ? 3.028 3.159 -27.020 1.00 96.81 217 SER A N 1
ATOM 1632 C CA . SER A 1 217 ? 3.169 3.909 -28.276 1.00 96.81 217 SER A CA 1
ATOM 1633 C C . SER A 1 217 ? 3.034 3.003 -29.504 1.00 96.81 217 SER A C 1
ATOM 1635 O O . SER A 1 217 ? 2.714 3.470 -30.595 1.00 96.81 217 SER A O 1
ATOM 1637 N N . ALA A 1 218 ? 3.200 1.688 -29.325 1.00 96.88 218 ALA A N 1
ATOM 1638 C CA . ALA A 1 218 ? 2.899 0.668 -30.324 1.00 96.88 218 ALA A CA 1
ATOM 1639 C C . ALA A 1 218 ? 2.599 -0.689 -29.658 1.00 96.88 218 ALA A C 1
ATOM 1641 O O . ALA A 1 218 ? 2.631 -0.832 -28.438 1.00 96.88 218 ALA A O 1
ATOM 1642 N N . ARG A 1 219 ? 2.344 -1.724 -30.473 1.00 96.38 219 ARG A N 1
ATOM 1643 C CA . ARG A 1 219 ? 2.020 -3.090 -30.010 1.00 96.38 219 ARG A CA 1
ATOM 1644 C C . ARG A 1 219 ? 3.051 -3.671 -29.031 1.00 96.38 219 ARG A C 1
ATOM 1646 O O . ARG A 1 219 ? 2.677 -4.431 -28.144 1.00 96.38 219 ARG A O 1
ATOM 1653 N N . ASN A 1 220 ? 4.332 -3.382 -29.235 1.00 97.31 220 ASN A N 1
ATOM 1654 C CA . ASN A 1 220 ? 5.450 -3.943 -28.474 1.00 97.31 220 ASN A CA 1
ATOM 1655 C C . ASN A 1 220 ? 6.421 -2.859 -27.977 1.00 97.31 220 ASN A C 1
ATOM 1657 O O . ASN A 1 220 ? 7.619 -3.118 -27.819 1.00 97.31 220 ASN A O 1
ATOM 1661 N N . THR A 1 221 ? 5.890 -1.650 -27.777 1.00 97.81 221 THR A N 1
ATOM 1662 C CA . THR A 1 221 ? 6.658 -0.460 -27.423 1.00 97.81 221 THR A CA 1
ATOM 1663 C C . THR A 1 221 ? 5.898 0.373 -26.400 1.00 97.81 221 THR A C 1
ATOM 1665 O O . THR A 1 221 ? 4.706 0.639 -26.579 1.00 97.81 221 THR A O 1
ATOM 1668 N N . VAL A 1 222 ? 6.593 0.788 -25.343 1.00 97.69 222 VAL A N 1
ATOM 1669 C CA . VAL A 1 222 ? 6.097 1.759 -24.363 1.00 97.69 222 VAL A CA 1
ATOM 1670 C C . VAL A 1 222 ? 7.033 2.955 -24.266 1.00 97.69 222 VAL A C 1
ATOM 1672 O O . VAL A 1 222 ? 8.236 2.838 -24.489 1.00 97.69 222 VAL A O 1
ATOM 1675 N N . GLU A 1 223 ? 6.471 4.091 -23.891 1.00 96.81 223 GLU A N 1
ATOM 1676 C CA . GLU A 1 223 ? 7.193 5.286 -23.481 1.00 96.81 223 GLU A CA 1
ATOM 1677 C C . GLU A 1 223 ? 7.123 5.438 -21.961 1.00 96.81 223 GLU A C 1
ATOM 1679 O O . GLU A 1 223 ? 6.067 5.212 -21.364 1.00 96.81 223 GLU A O 1
ATOM 1684 N N . VAL A 1 224 ? 8.247 5.819 -21.355 1.00 94.12 224 VAL A N 1
ATOM 1685 C CA . VAL A 1 224 ? 8.369 6.206 -19.942 1.00 94.12 224 VAL A CA 1
ATOM 1686 C C . VAL A 1 224 ? 9.474 7.252 -19.822 1.00 94.12 224 VAL A C 1
ATOM 1688 O O . VAL A 1 224 ? 10.568 7.051 -20.343 1.00 94.12 224 VAL A O 1
ATOM 1691 N N . ASN A 1 225 ? 9.191 8.396 -19.195 1.00 88.62 225 ASN A N 1
ATOM 1692 C CA . ASN A 1 225 ? 10.164 9.476 -18.960 1.00 88.62 225 ASN A CA 1
ATOM 1693 C C . ASN A 1 225 ? 10.953 9.908 -20.219 1.00 88.62 225 ASN A C 1
ATOM 1695 O O . ASN A 1 225 ? 12.159 10.148 -20.175 1.00 88.62 225 ASN A O 1
ATOM 1699 N N . GLY A 1 226 ? 10.280 9.958 -21.376 1.00 88.75 226 GLY A N 1
ATOM 1700 C CA . GLY A 1 226 ? 10.895 10.283 -22.672 1.00 88.75 226 GLY A CA 1
ATOM 1701 C C . GLY A 1 226 ? 11.754 9.165 -23.283 1.00 88.75 226 GLY A C 1
ATOM 1702 O O . GLY A 1 226 ? 12.289 9.330 -24.379 1.00 88.75 226 GLY A O 1
ATOM 1703 N N . LYS A 1 227 ? 11.877 8.013 -22.616 1.00 92.62 227 LYS A N 1
ATOM 1704 C CA . LYS A 1 227 ? 12.561 6.817 -23.118 1.00 92.62 227 LYS A CA 1
ATOM 1705 C C . LYS A 1 227 ? 11.565 5.893 -23.806 1.00 92.62 227 LYS A C 1
ATOM 1707 O O . LYS A 1 227 ? 10.447 5.704 -23.337 1.00 92.62 227 LYS A O 1
ATOM 1712 N N . THR A 1 228 ? 11.990 5.284 -24.909 1.00 95.56 228 THR A N 1
ATOM 1713 C CA . THR A 1 228 ? 11.204 4.289 -25.652 1.00 95.56 228 THR A CA 1
ATOM 1714 C C . THR A 1 228 ? 11.723 2.888 -25.353 1.00 95.56 228 THR A C 1
ATOM 1716 O O . THR A 1 228 ? 12.822 2.536 -25.779 1.00 95.56 228 THR A O 1
ATOM 1719 N N . LEU A 1 229 ? 10.935 2.069 -24.662 1.00 97.19 229 LEU A N 1
ATOM 1720 C CA . LEU A 1 229 ? 11.289 0.686 -24.349 1.00 97.19 229 LEU A CA 1
ATOM 1721 C C . LEU A 1 229 ? 10.567 -0.266 -25.302 1.00 97.19 229 LEU A C 1
ATOM 1723 O O . LEU A 1 229 ? 9.382 -0.101 -25.593 1.00 97.19 229 LEU A O 1
ATOM 1727 N N . THR A 1 230 ? 11.266 -1.299 -25.765 1.00 97.62 230 THR A N 1
ATOM 1728 C CA . THR A 1 230 ? 10.677 -2.363 -26.591 1.00 97.62 230 THR A CA 1
ATOM 1729 C C . THR A 1 230 ? 10.720 -3.691 -25.851 1.00 97.62 230 THR A C 1
ATOM 1731 O O . THR A 1 230 ? 11.656 -3.949 -25.097 1.00 97.62 230 THR A O 1
ATOM 1734 N N . PHE A 1 231 ? 9.718 -4.548 -26.063 1.00 98.00 231 PHE A N 1
ATOM 1735 C CA . PHE A 1 231 ? 9.590 -5.801 -25.310 1.00 98.00 231 PHE A CA 1
ATOM 1736 C C . PHE A 1 231 ? 9.031 -6.964 -26.142 1.00 98.00 231 PHE A C 1
ATOM 1738 O O . PHE A 1 231 ? 8.414 -6.763 -27.192 1.00 98.00 231 PHE A O 1
ATOM 1745 N N . ASN A 1 232 ? 9.282 -8.203 -25.707 1.00 98.12 232 ASN A N 1
ATOM 1746 C CA . ASN A 1 232 ? 8.710 -9.421 -26.295 1.00 98.12 232 ASN A CA 1
ATOM 1747 C C . ASN A 1 232 ? 7.322 -9.724 -25.717 1.00 98.12 232 ASN A C 1
ATOM 1749 O O . ASN A 1 232 ? 6.384 -10.007 -26.468 1.00 98.12 232 ASN A O 1
ATOM 1753 N N . LYS A 1 233 ? 7.186 -9.651 -24.390 1.00 98.25 233 LYS A N 1
ATOM 1754 C CA . LYS A 1 233 ? 5.929 -9.812 -23.653 1.00 98.25 233 LYS A CA 1
ATOM 1755 C C . LYS A 1 233 ? 5.755 -8.666 -22.664 1.00 98.25 233 LYS A C 1
ATOM 1757 O O . LYS A 1 233 ? 6.739 -8.104 -22.193 1.00 98.25 233 LYS A O 1
ATOM 1762 N N . ALA A 1 234 ? 4.503 -8.330 -22.376 1.00 98.25 234 ALA A N 1
ATOM 1763 C CA . ALA A 1 234 ? 4.161 -7.367 -21.342 1.00 98.25 234 ALA A CA 1
ATOM 1764 C C . ALA A 1 234 ? 3.146 -7.966 -20.366 1.00 98.25 234 ALA A C 1
ATOM 1766 O O . ALA A 1 234 ? 2.207 -8.645 -20.788 1.00 98.25 234 ALA A O 1
ATOM 1767 N N . CYS A 1 235 ? 3.331 -7.678 -19.082 1.00 98.50 235 CYS A N 1
ATOM 1768 C CA . CYS A 1 235 ? 2.371 -7.912 -18.015 1.00 98.50 235 CYS A CA 1
ATOM 1769 C C . CYS A 1 235 ? 1.811 -6.562 -17.559 1.00 98.50 235 CYS A C 1
ATOM 1771 O O . CYS A 1 235 ? 2.558 -5.696 -17.103 1.00 98.50 235 CYS A O 1
ATOM 1773 N N . ILE A 1 236 ? 0.498 -6.376 -17.701 1.00 98.38 236 ILE A N 1
ATOM 1774 C CA . ILE A 1 236 ? -0.202 -5.188 -17.205 1.00 98.38 236 ILE A CA 1
ATOM 1775 C C . ILE A 1 236 ? -0.721 -5.526 -15.806 1.00 98.38 236 ILE A C 1
ATOM 1777 O O . ILE A 1 236 ? -1.702 -6.252 -15.663 1.00 98.38 236 ILE A O 1
ATOM 1781 N N . ALA A 1 237 ? -0.039 -5.015 -14.785 1.00 98.06 237 ALA A N 1
ATOM 1782 C CA . ALA A 1 237 ? -0.286 -5.275 -13.370 1.00 98.06 237 ALA A CA 1
ATOM 1783 C C . ALA A 1 237 ? -0.538 -3.963 -12.598 1.00 98.06 237 ALA A C 1
ATOM 1785 O O . ALA A 1 237 ? -0.056 -3.772 -11.485 1.00 98.06 237 ALA A O 1
ATOM 1786 N N . THR A 1 238 ? -1.315 -3.053 -13.191 1.00 95.50 238 THR A N 1
ATOM 1787 C CA . THR A 1 238 ? -1.516 -1.667 -12.727 1.00 95.50 238 THR A CA 1
ATOM 1788 C C . THR A 1 238 ? -2.386 -1.506 -11.477 1.00 95.50 238 THR A C 1
ATOM 1790 O O . THR A 1 238 ? -2.617 -0.374 -11.055 1.00 95.50 238 THR A O 1
ATOM 1793 N N . GLY A 1 239 ? -2.896 -2.603 -10.911 1.00 93.94 239 GLY A N 1
ATOM 1794 C CA . GLY A 1 239 ? -3.747 -2.581 -9.721 1.00 93.94 239 GLY A CA 1
ATOM 1795 C C . GLY A 1 239 ? -5.104 -1.904 -9.940 1.00 93.94 239 GLY A C 1
ATOM 1796 O O . GLY A 1 239 ? -5.606 -1.826 -11.065 1.00 93.94 239 GLY A O 1
ATOM 1797 N N . GLY A 1 240 ? -5.702 -1.452 -8.838 1.00 89.38 240 GLY A N 1
ATOM 1798 C CA . GLY A 1 240 ? -6.953 -0.699 -8.815 1.00 89.38 240 GLY A CA 1
ATOM 1799 C C . GLY A 1 240 ? -6.780 0.658 -8.138 1.00 89.38 240 GLY A C 1
ATOM 1800 O O . GLY A 1 240 ? -5.674 1.070 -7.810 1.00 89.38 240 GLY A O 1
ATOM 1801 N N . ARG A 1 241 ? -7.894 1.362 -7.949 1.00 86.62 241 ARG A N 1
ATOM 1802 C CA . ARG A 1 241 ? -7.985 2.547 -7.090 1.00 86.62 241 ARG A CA 1
ATOM 1803 C C . ARG A 1 241 ? -9.370 2.600 -6.445 1.00 86.62 241 ARG A C 1
ATOM 1805 O O . ARG A 1 241 ? -10.308 2.038 -7.029 1.00 86.62 241 ARG A O 1
ATOM 1812 N N . PRO A 1 242 ? -9.533 3.245 -5.281 1.00 86.00 242 PRO A N 1
ATOM 1813 C CA . PRO A 1 242 ? -10.840 3.422 -4.668 1.00 86.00 242 PRO A CA 1
ATOM 1814 C C . PRO A 1 242 ? -11.791 4.140 -5.622 1.00 86.00 242 PRO A C 1
ATOM 1816 O O . PRO A 1 242 ? -11.419 5.104 -6.287 1.00 86.00 242 PRO A O 1
ATOM 1819 N N . ASN A 1 243 ? -13.036 3.674 -5.675 1.00 87.19 243 ASN A N 1
ATOM 1820 C CA . ASN A 1 243 ? -14.088 4.342 -6.425 1.00 87.19 243 ASN A CA 1
ATOM 1821 C C . ASN A 1 243 ? -14.948 5.161 -5.462 1.00 87.19 243 ASN A C 1
ATOM 1823 O O . ASN A 1 243 ? -15.716 4.592 -4.683 1.00 87.19 243 ASN A O 1
ATOM 1827 N N . VAL A 1 244 ? -14.813 6.484 -5.517 1.00 86.94 244 VAL A N 1
ATOM 1828 C CA . VAL A 1 244 ? -15.638 7.410 -4.733 1.00 86.94 244 VAL A CA 1
ATOM 1829 C C . VAL A 1 244 ? -17.009 7.524 -5.413 1.00 86.94 244 VAL A C 1
ATOM 1831 O O . VAL A 1 244 ? -17.064 7.790 -6.614 1.00 86.94 244 VAL A O 1
ATOM 1834 N N . PRO A 1 245 ? -18.127 7.271 -4.708 1.00 85.31 245 PRO A N 1
ATOM 1835 C CA . PRO A 1 245 ? -19.448 7.309 -5.321 1.00 85.31 245 PRO A CA 1
ATOM 1836 C C . PRO A 1 245 ? -19.838 8.739 -5.709 1.00 85.31 245 PRO A C 1
ATOM 1838 O O . PRO A 1 245 ? -19.586 9.684 -4.965 1.00 85.31 245 PRO A O 1
ATOM 1841 N N . GLU A 1 246 ? -20.525 8.883 -6.842 1.00 87.25 246 GLU 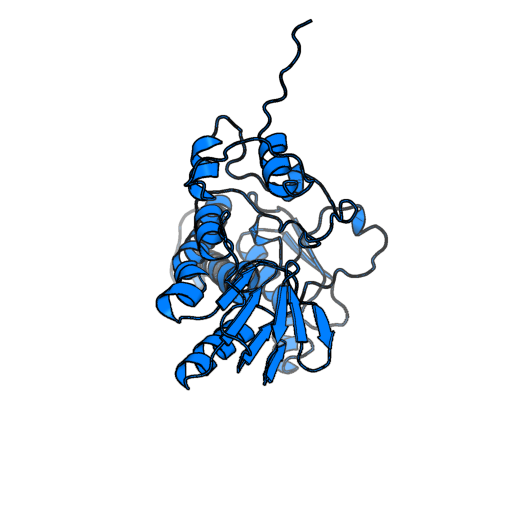A N 1
ATOM 1842 C CA . GLU A 1 246 ? -21.125 10.152 -7.264 1.00 87.25 246 GLU A CA 1
ATOM 1843 C C . GLU A 1 246 ? -22.303 10.498 -6.339 1.00 87.25 246 GLU A C 1
ATOM 1845 O O . GLU A 1 246 ? -23.435 10.057 -6.542 1.00 87.25 246 GLU A O 1
ATOM 1850 N N . LEU A 1 247 ? -22.017 11.242 -5.270 1.00 86.19 247 LEU A N 1
ATOM 1851 C CA . LEU A 1 247 ? -23.003 11.749 -4.320 1.00 86.19 247 LEU A CA 1
ATOM 1852 C C . LEU A 1 247 ? -22.918 13.271 -4.283 1.00 86.19 247 LEU A C 1
ATOM 1854 O O . LEU A 1 247 ? -21.832 13.844 -4.180 1.00 86.19 247 LEU A O 1
ATOM 1858 N N . GLU A 1 248 ? -24.070 13.932 -4.349 1.00 90.69 248 GLU A N 1
ATOM 1859 C CA . GLU A 1 248 ? -24.130 15.386 -4.237 1.00 90.69 248 GLU A CA 1
ATOM 1860 C C . GLU A 1 248 ? -23.491 15.836 -2.915 1.00 90.69 248 GLU A C 1
ATOM 1862 O O . GLU A 1 248 ? -23.790 15.304 -1.846 1.00 90.69 248 GLU A O 1
ATOM 1867 N N . GLY A 1 249 ? -22.559 16.786 -3.000 1.00 85.12 249 GLY A N 1
ATOM 1868 C CA . GLY A 1 249 ? -21.841 17.303 -1.838 1.00 85.12 249 GLY A CA 1
ATOM 1869 C C . GLY A 1 249 ? -20.663 16.453 -1.345 1.00 85.12 249 GLY A C 1
ATOM 1870 O O . GLY A 1 249 ? -19.950 16.924 -0.463 1.00 85.12 249 GLY A O 1
ATOM 1871 N N . ILE A 1 250 ? -20.369 15.265 -1.897 1.00 81.31 250 ILE A N 1
ATOM 1872 C CA . ILE A 1 250 ? -19.251 14.432 -1.394 1.00 81.31 250 ILE A CA 1
ATOM 1873 C C . ILE A 1 250 ? -17.886 15.126 -1.482 1.00 81.31 250 ILE A C 1
ATOM 1875 O O . ILE A 1 250 ? -17.069 14.997 -0.580 1.00 81.31 250 ILE A O 1
ATOM 1879 N N . ASN A 1 251 ? -17.682 15.948 -2.513 1.00 79.50 251 ASN A N 1
ATOM 1880 C CA . ASN A 1 251 ? -16.461 16.737 -2.697 1.00 79.50 251 ASN A CA 1
ATOM 1881 C C . ASN A 1 251 ? -16.406 17.986 -1.797 1.00 79.50 251 ASN A C 1
ATOM 1883 O O . ASN A 1 251 ? -15.428 18.722 -1.826 1.00 79.50 251 ASN A O 1
ATOM 1887 N N . THR A 1 252 ? -17.464 18.258 -1.028 1.00 80.19 252 THR A N 1
ATOM 1888 C CA . THR A 1 252 ? -17.541 19.408 -0.107 1.00 80.19 252 THR A CA 1
ATOM 1889 C C . THR A 1 252 ? -17.221 19.027 1.336 1.00 80.19 252 THR A C 1
ATOM 1891 O O . THR A 1 252 ? -17.159 19.898 2.202 1.00 80.19 252 THR A O 1
ATOM 1894 N N . VAL A 1 253 ? -17.012 17.734 1.605 1.00 78.44 253 VAL A N 1
ATOM 1895 C CA . VAL A 1 253 ? -16.713 17.207 2.936 1.00 78.44 253 VAL A CA 1
ATOM 1896 C C . VAL A 1 253 ? -15.392 16.437 2.929 1.00 78.44 253 VAL A C 1
ATOM 1898 O O . VAL A 1 253 ? -15.074 15.782 1.937 1.00 78.44 253 VAL A O 1
ATOM 1901 N N . PRO A 1 254 ? -14.625 16.456 4.032 1.00 75.94 254 PRO A N 1
ATOM 1902 C CA . PRO A 1 254 ? -13.493 15.554 4.185 1.00 75.94 254 PRO A CA 1
ATOM 1903 C C . PRO A 1 254 ? -13.978 14.102 4.173 1.00 75.94 254 PRO A C 1
ATOM 1905 O O . PRO A 1 254 ? -14.897 13.744 4.915 1.00 75.94 254 PRO A O 1
ATOM 1908 N N . TYR A 1 255 ? -13.350 13.258 3.360 1.00 83.06 255 TYR A N 1
ATOM 1909 C CA . TYR A 1 255 ? -13.621 11.826 3.334 1.00 83.06 255 TYR A CA 1
ATOM 1910 C C . TYR A 1 255 ? -12.328 11.023 3.275 1.00 83.06 255 TYR A C 1
ATOM 1912 O O . TYR A 1 255 ? -11.282 11.495 2.824 1.00 83.06 255 TYR A O 1
ATOM 1920 N N . HIS A 1 256 ? -12.429 9.774 3.721 1.00 87.25 256 HIS A N 1
ATOM 1921 C CA . HIS A 1 256 ? -11.337 8.823 3.652 1.00 87.25 256 HIS A CA 1
ATOM 1922 C C . HIS A 1 256 ? -11.669 7.667 2.718 1.00 87.25 256 HIS A C 1
ATOM 1924 O O . HIS A 1 256 ? -12.807 7.201 2.649 1.00 87.25 256 HIS A O 1
ATOM 1930 N N . THR A 1 257 ? -10.647 7.189 2.022 1.00 89.19 257 THR A N 1
ATOM 1931 C CA . THR A 1 257 ? -10.668 5.960 1.229 1.00 89.19 257 THR A CA 1
ATOM 1932 C C . THR A 1 257 ? -9.645 4.980 1.802 1.00 89.19 257 THR A C 1
ATOM 1934 O O . THR A 1 257 ? -8.908 5.306 2.737 1.00 89.19 257 THR A O 1
ATOM 1937 N N . SER A 1 258 ? -9.554 3.775 1.234 1.00 86.50 258 SER A N 1
ATOM 1938 C CA . SER A 1 258 ? -8.474 2.846 1.585 1.00 86.50 258 SER A CA 1
ATOM 1939 C C . SER A 1 258 ? -7.077 3.403 1.297 1.00 86.50 258 SER A C 1
ATOM 1941 O O . SER A 1 258 ? -6.118 2.870 1.838 1.00 86.50 258 SER A O 1
ATOM 1943 N N . ASP A 1 259 ? -6.944 4.472 0.507 1.00 83.62 259 ASP A N 1
ATOM 1944 C CA . ASP A 1 259 ? -5.638 5.051 0.181 1.00 83.62 259 ASP A CA 1
ATOM 1945 C C . ASP A 1 259 ? -5.122 5.997 1.269 1.00 83.62 259 ASP A C 1
ATOM 1947 O O . ASP A 1 259 ? -3.916 6.093 1.464 1.00 83.62 259 ASP A O 1
ATOM 1951 N N . ASN A 1 260 ? -6.009 6.685 1.998 1.00 82.00 260 ASN A N 1
ATOM 1952 C CA . ASN A 1 260 ? -5.612 7.766 2.911 1.00 82.00 260 ASN A CA 1
ATOM 1953 C C . ASN A 1 260 ? -6.017 7.549 4.380 1.00 82.00 260 ASN A C 1
ATOM 1955 O O . ASN A 1 260 ? -5.540 8.266 5.259 1.00 82.00 260 ASN A O 1
ATOM 1959 N N . ILE A 1 261 ? -6.853 6.549 4.691 1.00 87.50 261 ILE A N 1
ATOM 1960 C CA . ILE A 1 261 ? -7.294 6.273 6.073 1.00 87.50 261 ILE A CA 1
ATOM 1961 C C . ILE A 1 261 ? -6.111 5.988 7.021 1.00 87.50 261 ILE A C 1
ATOM 1963 O O . ILE A 1 261 ? -6.182 6.231 8.225 1.00 87.50 261 ILE A O 1
ATOM 1967 N N . TRP A 1 262 ? -4.990 5.519 6.472 1.00 88.56 262 TRP A N 1
ATOM 1968 C CA . TRP A 1 262 ? -3.769 5.172 7.203 1.00 88.56 262 TRP A CA 1
ATOM 1969 C C . TRP A 1 262 ? -2.979 6.381 7.723 1.00 88.56 262 TRP A C 1
ATOM 1971 O O . TRP A 1 262 ? -2.067 6.206 8.535 1.00 88.56 262 TRP A O 1
ATOM 1981 N N . ASN A 1 263 ? -3.345 7.591 7.295 1.00 81.88 263 ASN A N 1
ATOM 1982 C CA . ASN A 1 263 ? -2.711 8.846 7.706 1.00 81.88 263 ASN A CA 1
ATOM 1983 C C . ASN A 1 263 ? -3.400 9.504 8.905 1.00 81.88 263 ASN A C 1
ATOM 1985 O O . ASN A 1 263 ? -2.944 10.533 9.398 1.00 81.88 263 ASN A O 1
ATOM 1989 N N . LEU A 1 264 ? -4.477 8.906 9.424 1.00 85.06 264 LEU A N 1
ATOM 1990 C CA . LEU A 1 264 ? -5.132 9.400 10.628 1.00 85.06 264 LEU A CA 1
ATOM 1991 C C . LEU A 1 264 ? -4.160 9.427 11.819 1.00 85.06 264 LEU A C 1
ATOM 1993 O O . LEU A 1 264 ? -3.639 8.400 12.253 1.00 85.06 264 LEU A O 1
ATOM 1997 N N . VAL A 1 265 ? -3.962 10.619 12.387 1.00 80.19 265 VAL A N 1
ATOM 1998 C CA . VAL A 1 265 ? -3.234 10.830 13.655 1.00 80.19 265 VAL A CA 1
ATOM 1999 C C . VAL A 1 265 ? -4.189 10.715 14.845 1.00 80.19 265 VAL A C 1
ATOM 2001 O O . VAL A 1 265 ? -3.832 10.213 15.911 1.00 80.19 265 VAL A O 1
ATOM 2004 N N . THR A 1 266 ? -5.416 11.203 14.657 1.00 85.81 266 THR A N 1
ATOM 2005 C CA . THR A 1 266 ? -6.429 11.332 15.705 1.00 85.81 266 THR A CA 1
ATOM 2006 C C . THR A 1 266 ? -7.575 10.378 15.430 1.00 85.81 266 THR A C 1
ATOM 2008 O O . THR A 1 266 ? -8.058 10.285 14.302 1.00 85.81 266 THR A O 1
ATOM 2011 N N . GLN A 1 267 ? -8.036 9.689 16.473 1.00 91.75 267 GLN A N 1
ATOM 2012 C CA . GLN A 1 267 ? -9.174 8.790 16.352 1.00 91.75 267 GLN A CA 1
ATOM 2013 C C . GLN A 1 267 ? -10.456 9.589 16.074 1.00 91.75 267 GLN A C 1
ATOM 2015 O O . GLN A 1 267 ? -10.797 10.479 16.862 1.00 91.75 267 GLN A O 1
ATOM 2020 N N . PRO A 1 268 ? -11.213 9.262 15.014 1.00 92.25 268 PRO A N 1
ATOM 2021 C CA . PRO A 1 268 ? -12.529 9.846 14.816 1.00 92.25 268 PRO A CA 1
ATOM 2022 C C . PRO A 1 268 ? -13.475 9.380 15.928 1.00 92.25 268 PRO A C 1
ATOM 2024 O O . PRO A 1 268 ? -13.536 8.194 16.253 1.00 92.25 268 PRO A O 1
ATOM 2027 N N . LYS A 1 269 ? -14.250 10.308 16.502 1.00 95.56 269 LYS A N 1
ATOM 2028 C CA . LYS A 1 269 ? -15.303 9.955 17.473 1.00 95.56 269 LYS A CA 1
ATOM 2029 C C . LYS A 1 269 ? -16.451 9.204 16.804 1.00 95.56 269 LYS A C 1
ATOM 2031 O O . LYS A 1 269 ? -17.000 8.281 17.396 1.00 95.56 269 LYS A O 1
ATOM 2036 N N . LYS A 1 270 ? -16.792 9.608 15.578 1.00 96.62 270 LYS A N 1
ATOM 2037 C CA . LYS A 1 270 ? -17.832 9.003 14.747 1.00 96.62 270 LYS A CA 1
ATOM 2038 C C . LYS A 1 270 ? -17.327 8.850 13.319 1.00 96.62 270 LYS A C 1
ATOM 2040 O O . LYS A 1 270 ? -16.632 9.742 12.836 1.00 96.62 270 LYS A O 1
ATOM 2045 N N . ILE A 1 271 ? -17.696 7.765 12.651 1.00 94.81 271 ILE A N 1
ATOM 2046 C CA . ILE A 1 271 ? -17.393 7.540 11.237 1.00 94.81 271 ILE A CA 1
ATOM 2047 C C . ILE A 1 271 ? -18.598 6.918 10.531 1.00 94.81 271 ILE A C 1
ATOM 2049 O O . ILE A 1 271 ? -19.249 6.016 11.058 1.00 94.81 271 ILE A O 1
ATOM 2053 N N . ALA A 1 272 ? -18.885 7.405 9.325 1.00 94.44 272 ALA A N 1
ATOM 2054 C CA . ALA A 1 272 ? -19.821 6.767 8.414 1.00 94.44 272 ALA A CA 1
ATOM 2055 C C . ALA A 1 272 ? -19.033 5.964 7.371 1.00 94.44 272 ALA A C 1
ATOM 2057 O O . ALA A 1 272 ? -18.165 6.515 6.694 1.00 94.44 272 ALA A O 1
ATOM 2058 N N . VAL A 1 273 ? -19.327 4.672 7.239 1.00 95.31 273 VAL A N 1
ATOM 2059 C CA . VAL A 1 273 ? -18.694 3.777 6.265 1.00 95.31 273 VAL A CA 1
ATOM 2060 C C . VAL A 1 273 ? -19.665 3.532 5.117 1.00 95.31 273 VAL A C 1
ATOM 2062 O O . VAL A 1 273 ? -20.719 2.922 5.300 1.00 95.31 273 VAL A O 1
ATOM 2065 N N . ILE A 1 274 ? -19.310 4.004 3.922 1.00 93.94 274 ILE A N 1
ATOM 2066 C CA . ILE A 1 274 ? -20.111 3.804 2.711 1.00 93.94 274 ILE A CA 1
ATOM 2067 C C . ILE A 1 274 ? -19.632 2.527 2.010 1.00 93.94 274 ILE A C 1
ATOM 2069 O O . ILE A 1 274 ? -18.615 2.524 1.320 1.00 93.94 274 ILE A O 1
ATOM 2073 N N . GLY A 1 275 ? -20.392 1.444 2.184 1.00 92.38 275 GLY A N 1
ATOM 2074 C CA . GLY A 1 275 ? -20.144 0.128 1.591 1.00 92.38 275 GLY A CA 1
ATOM 2075 C C . GLY A 1 275 ? -19.875 -0.980 2.615 1.00 92.38 275 GLY A C 1
ATOM 2076 O O . GLY A 1 275 ? -18.954 -0.890 3.419 1.00 92.38 275 GLY A O 1
ATOM 2077 N N . SER A 1 276 ? -20.637 -2.075 2.524 1.00 93.50 276 SER A N 1
ATOM 2078 C CA . SER A 1 276 ? -20.516 -3.283 3.362 1.00 93.50 276 SER A CA 1
ATOM 2079 C C . SER A 1 276 ? -19.663 -4.392 2.733 1.00 93.50 276 SER A C 1
ATOM 2081 O O . SER A 1 276 ? -19.816 -5.568 3.060 1.00 93.50 276 SER A O 1
ATOM 2083 N N . GLY A 1 277 ? -18.786 -4.049 1.786 1.00 94.44 277 GLY A N 1
ATOM 2084 C CA . GLY A 1 277 ? -17.806 -4.997 1.251 1.00 94.44 277 GLY A CA 1
ATOM 2085 C C . GLY A 1 277 ? -16.703 -5.329 2.270 1.00 94.44 277 GLY A C 1
ATOM 2086 O O . GLY A 1 277 ? -16.662 -4.715 3.337 1.00 94.44 277 GLY A O 1
ATOM 2087 N N . PRO A 1 278 ? -15.765 -6.235 1.934 1.00 94.56 278 PRO A N 1
ATOM 2088 C CA . PRO A 1 278 ? -14.716 -6.685 2.855 1.00 94.56 278 PRO A CA 1
ATOM 2089 C C . PRO A 1 278 ? -13.935 -5.544 3.516 1.00 94.56 278 PRO A C 1
ATOM 2091 O O . PRO A 1 278 ? -13.809 -5.513 4.734 1.00 94.56 278 PRO A O 1
ATOM 2094 N N . ILE A 1 279 ? -13.493 -4.553 2.734 1.00 95.19 279 ILE A N 1
ATOM 2095 C CA . ILE A 1 279 ? -12.735 -3.397 3.244 1.00 95.19 279 ILE A CA 1
ATOM 2096 C C . ILE A 1 279 ? -13.563 -2.590 4.253 1.00 95.19 279 ILE A C 1
ATOM 2098 O O . ILE A 1 279 ? -13.069 -2.246 5.325 1.00 95.19 279 ILE A O 1
ATOM 2102 N N . GLY A 1 280 ? -14.824 -2.298 3.922 1.00 95.06 280 GLY A N 1
ATOM 2103 C CA . GLY A 1 280 ? -15.714 -1.528 4.790 1.00 95.06 280 GLY A CA 1
ATOM 2104 C C . GLY A 1 280 ? -16.028 -2.272 6.085 1.00 95.06 280 GLY A C 1
ATOM 2105 O O . GLY A 1 280 ? -15.926 -1.687 7.160 1.00 95.06 280 GLY A O 1
ATOM 2106 N N . ALA A 1 281 ? -16.350 -3.566 5.993 1.00 95.25 281 ALA A N 1
ATOM 2107 C CA . ALA A 1 281 ? -16.627 -4.416 7.148 1.00 95.25 281 ALA A CA 1
ATOM 2108 C C . ALA A 1 281 ? -15.412 -4.512 8.087 1.00 95.25 281 ALA A C 1
ATOM 2110 O O . ALA A 1 281 ? -15.542 -4.302 9.292 1.00 95.25 281 ALA A O 1
ATOM 2111 N N . GLU A 1 282 ? -14.220 -4.758 7.535 1.00 97.00 282 GLU A N 1
ATOM 2112 C CA . GLU A 1 282 ? -12.976 -4.825 8.302 1.00 97.00 282 GLU A CA 1
ATOM 2113 C C . GLU A 1 282 ? -12.656 -3.502 9.004 1.00 97.00 282 GLU A C 1
ATOM 2115 O O . GLU A 1 282 ? -12.440 -3.480 10.218 1.00 97.00 282 GLU A O 1
ATOM 2120 N N . LEU A 1 283 ? -12.644 -2.389 8.263 1.00 96.44 283 LEU A N 1
ATOM 2121 C CA . LEU A 1 283 ? -12.327 -1.079 8.828 1.00 96.44 283 LEU A CA 1
ATOM 2122 C C . LEU A 1 283 ? -13.372 -0.641 9.852 1.00 96.44 283 LEU A C 1
ATOM 2124 O O . LEU A 1 283 ? -13.004 -0.195 10.938 1.00 96.44 283 LEU A O 1
ATOM 2128 N N . GLY A 1 284 ? -14.660 -0.798 9.545 1.00 96.62 284 GLY A N 1
ATOM 2129 C CA . GLY A 1 284 ? -15.728 -0.425 10.465 1.00 96.62 284 GLY A CA 1
ATOM 2130 C C . GLY A 1 284 ? -15.665 -1.224 11.765 1.00 96.62 284 GLY A C 1
ATOM 2131 O O . GLY A 1 284 ? -15.666 -0.627 12.838 1.00 96.62 284 GLY A O 1
ATOM 2132 N N . GLN A 1 285 ? -15.477 -2.546 11.701 1.00 97.12 285 GLN A N 1
ATOM 2133 C CA . GLN A 1 285 ? -15.280 -3.355 12.906 1.00 97.12 285 GLN A CA 1
ATOM 2134 C C . GLN A 1 285 ? -14.039 -2.909 13.694 1.00 97.12 285 GLN A C 1
ATOM 2136 O O . GLN A 1 285 ? -14.081 -2.821 14.923 1.00 97.12 285 GLN A O 1
ATOM 2141 N N . ALA A 1 286 ? -12.929 -2.616 13.010 1.00 98.06 286 ALA A N 1
ATOM 2142 C CA . ALA A 1 286 ? -11.706 -2.170 13.665 1.00 98.06 286 ALA A CA 1
ATOM 2143 C C . ALA A 1 286 ? -11.918 -0.855 14.430 1.00 98.06 286 ALA A C 1
ATOM 2145 O O . ALA A 1 286 ? -11.608 -0.780 15.618 1.00 98.06 286 ALA A O 1
ATOM 2146 N N . PHE A 1 287 ? -12.496 0.160 13.782 1.00 98.19 287 PHE A N 1
ATOM 2147 C CA . PHE A 1 287 ? -12.796 1.446 14.414 1.00 98.19 287 PHE A CA 1
ATOM 2148 C C . PHE A 1 287 ? -13.780 1.299 15.580 1.00 98.19 287 PHE A C 1
ATOM 2150 O O . PHE A 1 287 ? -13.538 1.858 16.652 1.00 98.19 287 PHE A O 1
ATOM 2157 N N . GLN A 1 288 ? -14.831 0.490 15.421 1.00 97.62 288 GLN A N 1
ATOM 2158 C CA . GLN A 1 288 ? -15.794 0.218 16.490 1.00 97.62 288 GLN A CA 1
ATOM 2159 C C . GLN A 1 288 ? -15.118 -0.423 17.708 1.00 97.62 288 GLN A C 1
ATOM 2161 O O . GLN A 1 288 ? -15.284 0.039 18.838 1.00 97.62 288 GLN A O 1
ATOM 2166 N N . ARG A 1 289 ? -14.266 -1.432 17.488 1.00 97.81 289 ARG A N 1
ATOM 2167 C CA . ARG A 1 289 ? -13.479 -2.079 18.549 1.00 97.81 289 ARG A CA 1
ATOM 2168 C C . ARG A 1 289 ? -12.517 -1.124 19.245 1.00 97.81 289 ARG A C 1
ATOM 2170 O O . ARG A 1 289 ? -12.256 -1.299 20.429 1.00 97.81 289 ARG A O 1
ATOM 2177 N N . LEU A 1 290 ? -12.019 -0.099 18.559 1.00 97.81 290 LEU A N 1
ATOM 2178 C CA . LEU A 1 290 ? -11.200 0.951 19.170 1.00 97.81 290 LEU A CA 1
ATOM 2179 C C . LEU A 1 290 ? -12.033 2.020 19.901 1.00 97.81 290 LEU A C 1
ATOM 2181 O O . LEU A 1 290 ? -11.460 2.854 20.597 1.00 97.81 290 LEU A O 1
ATOM 2185 N N . GLY A 1 291 ? -13.367 1.978 19.822 1.00 96.69 291 GLY A N 1
ATOM 2186 C CA . GLY A 1 291 ? -14.279 2.887 20.530 1.00 96.69 291 GLY A CA 1
ATOM 2187 C C . GLY A 1 291 ? -14.841 4.038 19.690 1.00 96.69 291 GLY A C 1
ATOM 2188 O O . GLY A 1 291 ? -15.419 4.963 20.253 1.00 96.69 291 GLY A O 1
ATOM 2189 N N . THR A 1 292 ? -14.681 4.007 18.367 1.00 98.06 292 THR A N 1
ATOM 2190 C CA . THR A 1 292 ? -15.364 4.937 17.454 1.00 98.06 292 THR A CA 1
ATOM 2191 C C . THR A 1 292 ? -16.819 4.505 17.258 1.00 98.06 292 THR A C 1
ATOM 2193 O O . THR A 1 292 ? -17.102 3.322 17.099 1.00 98.06 292 THR A O 1
ATOM 2196 N N . GLU A 1 293 ? -17.752 5.454 17.221 1.00 98.12 293 GLU A N 1
ATOM 2197 C CA . GLU A 1 293 ? -19.135 5.189 16.810 1.00 98.12 293 GLU A CA 1
ATOM 2198 C C . GLU A 1 293 ? -19.183 5.007 15.284 1.00 98.12 293 GLU A C 1
ATOM 2200 O O . GLU A 1 293 ? -18.855 5.930 14.535 1.00 98.12 293 GLU A O 1
ATOM 2205 N N . VAL A 1 294 ? -19.541 3.811 14.814 1.00 97.62 294 VAL A N 1
ATOM 2206 C CA . VAL A 1 294 ? -19.512 3.457 13.387 1.00 97.62 294 VAL A CA 1
ATOM 2207 C C . VAL A 1 294 ? -20.929 3.293 12.859 1.00 97.62 294 VAL A C 1
ATOM 2209 O O . VAL A 1 294 ? -21.695 2.487 13.380 1.00 97.62 294 VAL A O 1
ATOM 2212 N N . THR A 1 295 ? -21.246 4.010 11.783 1.00 96.38 295 THR A N 1
ATOM 2213 C CA . THR A 1 295 ? -22.508 3.863 11.050 1.00 96.38 295 THR A CA 1
ATOM 2214 C C . THR A 1 295 ? -22.223 3.351 9.649 1.00 96.38 295 THR A C 1
ATOM 2216 O O . THR A 1 295 ? -21.490 3.982 8.892 1.00 96.38 295 THR A O 1
ATOM 2219 N N . PHE A 1 296 ? -22.831 2.232 9.269 1.00 95.06 296 PHE A N 1
ATOM 2220 C CA . PHE A 1 296 ? -22.729 1.710 7.912 1.00 95.06 296 PHE A CA 1
ATOM 2221 C C . PHE A 1 296 ? -23.856 2.235 7.023 1.00 95.06 296 PHE A C 1
ATOM 2223 O O . PHE A 1 296 ? -25.021 2.258 7.411 1.00 95.06 296 PHE A O 1
ATOM 2230 N N . VAL A 1 297 ? -23.499 2.631 5.802 1.00 92.62 297 VAL A N 1
ATOM 2231 C CA . VAL A 1 297 ? -24.433 2.996 4.735 1.00 92.62 297 VAL A CA 1
ATOM 2232 C C . VAL A 1 297 ? -24.190 2.048 3.575 1.00 92.62 297 VAL A C 1
ATOM 2234 O O . VAL A 1 297 ? -23.111 2.032 2.977 1.00 92.62 297 VAL A O 1
ATOM 2237 N N . CYS A 1 298 ? -25.164 1.195 3.282 1.00 89.00 298 CYS A N 1
ATOM 2238 C CA . CYS A 1 298 ? -24.988 0.079 2.358 1.00 89.00 298 CYS A CA 1
ATOM 2239 C C . CYS A 1 298 ? -26.175 -0.034 1.405 1.00 89.00 298 CYS A C 1
ATOM 2241 O O . CYS A 1 298 ? -27.288 0.386 1.714 1.00 89.00 298 CYS A O 1
ATOM 2243 N N . ARG A 1 299 ? -25.924 -0.589 0.216 1.00 85.38 299 ARG A N 1
ATOM 2244 C CA . ARG A 1 299 ? -26.982 -0.936 -0.734 1.00 85.38 299 ARG A CA 1
ATOM 2245 C C . ARG A 1 299 ? -27.379 -2.389 -0.500 1.00 85.38 299 ARG A C 1
ATOM 2247 O O . ARG A 1 299 ? -26.527 -3.266 -0.595 1.00 85.38 299 ARG A O 1
ATOM 2254 N N . GLY A 1 300 ? -28.665 -2.625 -0.272 1.00 85.25 300 GLY A N 1
ATOM 2255 C CA . GLY A 1 300 ? -29.198 -3.959 0.001 1.00 85.25 300 GLY A CA 1
ATOM 2256 C C . GLY A 1 300 ? -29.195 -4.319 1.491 1.00 85.25 300 GLY A C 1
ATOM 2257 O O . GLY A 1 300 ? -28.727 -3.528 2.309 1.00 85.25 300 GLY A O 1
ATOM 2258 N N . PRO A 1 301 ? -29.764 -5.485 1.840 1.00 84.12 301 PRO A N 1
ATOM 2259 C CA . PRO A 1 301 ? -30.025 -5.847 3.231 1.00 84.12 301 PRO A CA 1
ATOM 2260 C C . PRO A 1 301 ? -28.812 -6.428 3.968 1.00 84.12 301 PRO A C 1
ATOM 2262 O O . PRO A 1 301 ? -28.792 -6.363 5.189 1.00 84.12 301 PRO A O 1
ATOM 2265 N N . ASN A 1 302 ? -27.814 -6.966 3.254 1.00 87.38 302 ASN A N 1
ATOM 2266 C CA . ASN A 1 302 ? -26.773 -7.802 3.857 1.00 87.38 302 ASN A CA 1
ATOM 2267 C C . ASN A 1 302 ? -25.376 -7.172 3.784 1.00 87.38 302 ASN A C 1
ATOM 2269 O O . ASN A 1 302 ? -25.017 -6.481 2.819 1.00 87.38 302 ASN A O 1
ATOM 2273 N N . PHE A 1 303 ? -24.548 -7.494 4.777 1.00 92.19 303 PHE A N 1
ATOM 2274 C CA . PHE A 1 303 ? -23.101 -7.352 4.681 1.00 92.19 303 PHE A CA 1
ATOM 2275 C C . PHE A 1 303 ? -22.496 -8.391 3.747 1.00 92.19 303 PHE A C 1
ATOM 2277 O O . PHE A 1 303 ? -23.032 -9.481 3.598 1.00 92.19 303 PHE A O 1
ATOM 2284 N N . LEU A 1 304 ? -21.369 -8.044 3.115 1.00 93.62 304 LEU A N 1
ATOM 2285 C CA . LEU A 1 304 ? -20.619 -8.949 2.243 1.00 93.62 304 LEU A CA 1
ATOM 2286 C C . LEU A 1 304 ? -21.510 -9.704 1.229 1.00 93.62 304 LEU A C 1
ATOM 2288 O O . LEU A 1 304 ? -21.434 -10.924 1.129 1.00 93.62 304 LEU A O 1
ATOM 2292 N N . PRO A 1 305 ? -22.333 -9.010 0.417 1.00 90.06 305 PRO A N 1
ATOM 2293 C CA . PRO A 1 305 ? -23.379 -9.642 -0.400 1.00 90.06 305 PRO A CA 1
ATOM 2294 C C . PRO A 1 305 ? -22.861 -10.546 -1.536 1.00 90.06 305 PRO A C 1
ATOM 2296 O O . PRO A 1 305 ? -23.656 -11.081 -2.304 1.00 90.06 305 PRO A O 1
ATOM 2299 N N . ARG A 1 306 ? -21.537 -10.657 -1.702 1.00 92.12 306 ARG A N 1
ATOM 2300 C CA . ARG A 1 306 ? -20.878 -11.546 -2.672 1.00 92.12 306 ARG A CA 1
ATOM 2301 C C . ARG A 1 306 ? -20.350 -12.837 -2.042 1.00 92.12 306 ARG A C 1
ATOM 2303 O O . ARG A 1 306 ? -19.881 -13.694 -2.782 1.00 92.12 306 ARG A O 1
ATOM 2310 N N . GLU A 1 307 ? -20.391 -12.939 -0.718 1.00 93.75 307 GLU A N 1
ATOM 2311 C CA . GLU A 1 307 ? -19.980 -14.128 0.020 1.00 93.75 307 GLU A CA 1
ATOM 2312 C C . GLU A 1 307 ? -21.145 -15.114 0.148 1.00 93.75 307 GLU A C 1
ATOM 2314 O O . GLU A 1 307 ? -22.262 -14.850 -0.310 1.00 93.75 307 GLU A O 1
ATOM 2319 N N . ASP A 1 308 ? -20.874 -16.268 0.758 1.00 95.81 308 ASP A N 1
ATOM 2320 C CA . ASP A 1 308 ? -21.909 -17.247 1.072 1.00 95.81 308 ASP A CA 1
ATOM 2321 C C . ASP A 1 308 ? -23.065 -16.601 1.853 1.00 95.81 308 ASP A C 1
ATOM 2323 O O . ASP A 1 308 ? -22.849 -15.825 2.789 1.00 95.81 308 ASP A O 1
ATOM 2327 N N . ARG A 1 309 ? -24.298 -16.909 1.441 1.00 93.38 309 ARG A N 1
ATOM 2328 C CA . ARG A 1 309 ? -25.502 -16.247 1.952 1.00 93.38 309 ARG A CA 1
ATOM 2329 C C . ARG A 1 309 ? -25.653 -16.434 3.457 1.00 93.38 309 ARG A C 1
ATOM 2331 O O . ARG A 1 309 ? -25.942 -15.462 4.149 1.00 93.38 309 ARG A O 1
ATOM 2338 N N . ASP A 1 310 ? -25.448 -17.650 3.949 1.00 94.12 310 ASP A N 1
ATOM 2339 C CA . ASP A 1 310 ? -25.688 -17.965 5.353 1.00 94.12 310 ASP A CA 1
ATOM 2340 C C . ASP A 1 310 ? -24.619 -17.267 6.227 1.00 94.12 310 ASP A C 1
ATOM 2342 O O . ASP A 1 310 ? -24.916 -16.750 7.304 1.00 94.12 310 ASP A O 1
ATOM 2346 N N . ALA A 1 311 ? -23.384 -17.134 5.725 1.00 93.00 311 ALA A N 1
ATOM 2347 C CA . ALA A 1 311 ? -22.338 -16.337 6.375 1.00 93.00 311 ALA A CA 1
ATOM 2348 C C . ALA A 1 311 ? -22.634 -14.823 6.360 1.00 93.00 311 ALA A C 1
ATOM 2350 O O . ALA A 1 311 ? -22.395 -14.133 7.355 1.00 93.00 311 ALA A O 1
ATOM 2351 N N . ALA A 1 312 ? -23.154 -14.298 5.248 1.00 92.88 312 ALA A N 1
ATOM 2352 C CA . ALA A 1 312 ? -23.534 -12.893 5.108 1.00 92.88 312 ALA A CA 1
ATOM 2353 C C . ALA A 1 312 ? -24.685 -12.503 6.053 1.00 92.88 312 ALA A C 1
ATOM 2355 O O . ALA A 1 312 ? -24.664 -11.417 6.638 1.00 92.88 312 ALA A O 1
ATOM 2356 N N . GLU A 1 313 ? -25.666 -13.391 6.235 1.00 92.50 313 GLU A N 1
ATOM 2357 C CA . GLU A 1 313 ? -26.770 -13.217 7.188 1.00 92.50 313 GLU A CA 1
ATOM 2358 C C . GLU A 1 313 ? -26.244 -13.150 8.630 1.00 92.50 313 GLU A C 1
ATOM 2360 O O . GLU A 1 313 ? -26.483 -12.156 9.315 1.00 92.50 313 GLU A O 1
ATOM 2365 N N . LEU A 1 314 ? -25.411 -14.112 9.047 1.00 92.56 314 LEU A N 1
ATOM 2366 C CA . LEU A 1 314 ? -24.799 -14.128 10.385 1.00 92.56 314 LEU A CA 1
ATOM 2367 C C . LEU A 1 314 ? -23.944 -12.891 10.694 1.00 92.56 314 LEU A C 1
ATOM 2369 O O . LEU A 1 314 ? -23.833 -12.482 11.849 1.00 92.56 314 LEU A O 1
ATOM 2373 N N . LEU A 1 315 ? -23.284 -12.315 9.687 1.00 91.31 315 LEU A N 1
ATOM 2374 C CA . LEU A 1 315 ? -22.506 -11.091 9.873 1.00 91.31 315 LEU A CA 1
ATOM 2375 C C . LEU A 1 315 ? -23.401 -9.853 10.005 1.00 91.31 315 LEU A C 1
ATOM 2377 O O . LEU A 1 315 ? -23.021 -8.904 10.678 1.00 91.31 315 LEU A O 1
ATOM 2381 N N . THR A 1 316 ? -24.567 -9.853 9.361 1.00 87.62 316 THR A N 1
ATOM 2382 C CA . THR A 1 316 ? -25.501 -8.715 9.365 1.00 87.62 316 THR A CA 1
ATOM 2383 C C . THR A 1 316 ? -26.242 -8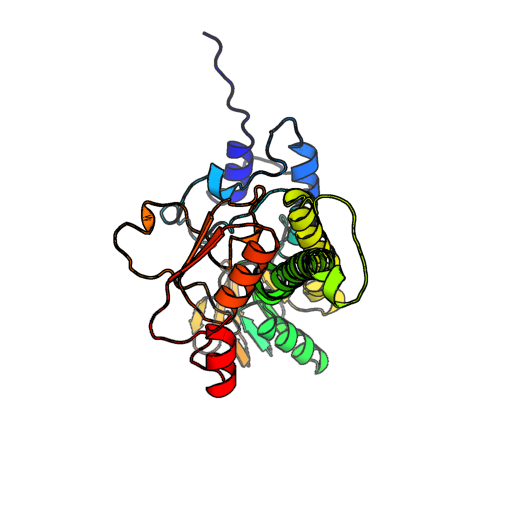.582 10.699 1.00 87.62 316 THR A C 1
ATOM 2385 O O . THR A 1 316 ? -26.653 -7.485 11.062 1.00 87.62 316 THR A O 1
ATOM 2388 N N . GLU A 1 317 ? -26.407 -9.683 11.434 1.00 88.50 317 GLU A N 1
ATOM 2389 C CA . GLU A 1 317 ? -27.060 -9.704 12.750 1.00 88.50 317 GLU A CA 1
ATOM 2390 C C . GLU A 1 317 ? -26.176 -9.197 13.910 1.00 88.50 317 GLU A C 1
ATOM 2392 O O . GLU A 1 317 ? -26.696 -8.976 15.005 1.00 88.50 317 GLU A O 1
ATOM 2397 N N . GLN A 1 318 ? -24.863 -9.034 13.691 1.00 78.19 318 GLN A N 1
ATOM 2398 C CA . GLN A 1 318 ? -23.879 -8.586 14.695 1.00 78.19 318 GLN A CA 1
ATOM 2399 C C . GLN A 1 318 ? -23.833 -7.063 14.845 1.00 78.19 318 GLN A C 1
ATOM 2401 O O . GLN A 1 318 ? -23.654 -6.611 16.001 1.00 78.19 318 GLN A O 1
#